Protein AF-A0A0D7AGG8-F1 (afdb_monomer)

Solvent-accessible surface area (backbone atoms only — not comparable to full-atom values): 13113 Å² total; per-residue (Å²): 136,85,90,81,71,81,85,64,63,103,83,58,78,60,66,62,81,80,46,79,86,82,87,77,92,75,82,64,67,80,63,82,71,72,62,87,61,94,75,71,57,69,86,74,58,55,46,57,76,75,68,86,87,59,96,46,58,38,77,62,53,76,65,71,43,74,33,46,56,67,44,34,51,25,19,27,51,21,43,46,46,50,74,74,44,51,76,50,31,82,81,39,63,71,55,45,63,51,35,46,38,23,43,25,82,93,59,54,67,83,66,28,51,51,63,68,55,51,51,51,52,50,50,50,55,60,68,69,48,54,72,66,69,73,68,53,83,74,90,69,84,63,76,94,76,76,78,83,75,73,81,75,66,51,66,63,56,48,49,53,52,48,51,52,48,53,60,67,31,46,59,60,41,47,67,75,30,63,87,56,60,59,78,58,72,78,66,48,81,58,100,72,80,74,88,63,87,84,84,80,86,86,131

InterPro domains:
  IPR011009 Protein kinase-like domain superfamily [SSF56112] (25-128)

Sequence (203 aa):
MNFSGISPSPGTRQIRSLFPVRYAFIDFGCARMFPADEHAPANERLVTDMFIGRPSKAPELELQQPYDPFAADVFQTGTFFVSYFYDISAYIPEFFPLLLSMTAVGGSPKDRITMSEAHRRFCEIRDGLSLPLRYTPLDIHFMGYFKPCSVSDAVGMREDSLKRKIFLAKQPLWIKNKGVASASFWKDKWPLDDDADERTASN

Organism: NCBI:txid1128425

Mean predicted aligned error: 13.35 Å

pLDDT: mean 71.08, std 17.54, range [28.0, 97.75]

Radius of gyration: 21.32 Å; Cα contacts (8 Å, |Δi|>4): 127; chains: 1; bounding box: 56×48×48 Å

Structure (mmCIF, N/CA/C/O backbone):
data_AF-A0A0D7AGG8-F1
#
_entry.id   AF-A0A0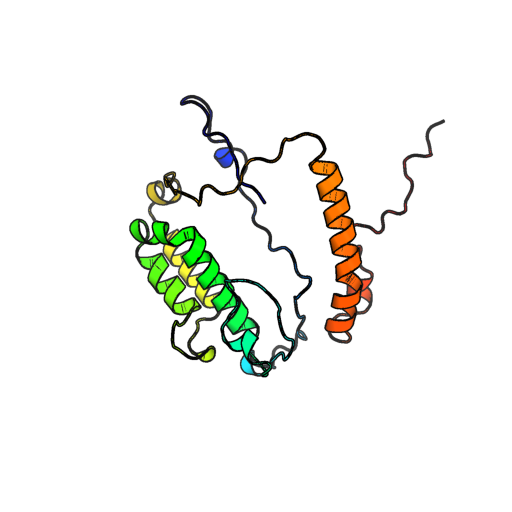D7AGG8-F1
#
loop_
_atom_site.group_PDB
_atom_site.id
_atom_site.type_symbol
_atom_site.label_atom_id
_atom_site.label_alt_id
_atom_site.label_comp_id
_atom_site.label_asym_id
_atom_site.label_entity_id
_atom_site.label_seq_id
_atom_site.pdbx_PDB_ins_code
_atom_site.Cartn_x
_atom_site.Cartn_y
_atom_site.Cartn_z
_atom_site.occupancy
_atom_site.B_iso_or_equiv
_atom_site.auth_seq_id
_atom_site.auth_comp_id
_atom_site.auth_asym_id
_atom_site.auth_atom_id
_atom_site.pdbx_PDB_model_num
ATOM 1 N N . MET A 1 1 ? -15.445 -0.493 -2.727 1.00 28.30 1 MET A N 1
ATOM 2 C CA . MET A 1 1 ? -16.355 -1.082 -1.721 1.00 28.30 1 MET A CA 1
ATOM 3 C C . MET A 1 1 ? -16.949 0.078 -0.944 1.00 28.30 1 MET A C 1
ATOM 5 O O . MET A 1 1 ? -16.174 0.852 -0.404 1.00 28.30 1 MET A O 1
ATOM 9 N N . ASN A 1 2 ? -18.272 0.246 -0.944 1.00 28.00 2 ASN A N 1
ATOM 10 C CA . ASN A 1 2 ? -18.925 1.341 -0.223 1.00 28.00 2 ASN A CA 1
ATOM 11 C C . ASN A 1 2 ? -19.444 0.796 1.107 1.00 28.00 2 ASN A C 1
ATOM 13 O O . ASN A 1 2 ? -20.416 0.045 1.126 1.00 28.00 2 ASN A O 1
ATOM 17 N N . PHE A 1 3 ? -18.792 1.156 2.212 1.00 33.47 3 PHE A N 1
ATOM 18 C CA . PHE A 1 3 ? -19.318 0.917 3.555 1.00 33.47 3 PHE A CA 1
ATOM 19 C C . PHE A 1 3 ? -20.258 2.061 3.942 1.00 33.47 3 PHE A C 1
ATOM 21 O O . PHE A 1 3 ? -19.927 2.890 4.778 1.00 33.47 3 PHE A O 1
ATOM 28 N N . SER A 1 4 ? -21.435 2.116 3.327 1.00 34.56 4 SER A N 1
ATOM 29 C CA . SER A 1 4 ? -22.540 2.945 3.813 1.00 34.56 4 SER A CA 1
ATOM 30 C C . SER A 1 4 ? -23.509 2.047 4.579 1.00 34.56 4 SER A C 1
ATOM 32 O O . SER A 1 4 ? -24.342 1.374 3.974 1.00 34.56 4 SER A O 1
ATOM 34 N N . GLY A 1 5 ? -23.361 1.988 5.903 1.00 37.03 5 GLY A N 1
ATOM 35 C CA . GLY A 1 5 ? -24.350 1.386 6.794 1.00 37.03 5 GLY A CA 1
ATOM 36 C C . GLY A 1 5 ? -25.080 2.498 7.531 1.00 37.03 5 GLY A C 1
ATOM 37 O O . GLY A 1 5 ? -24.434 3.354 8.130 1.00 37.03 5 GLY A O 1
ATOM 38 N N . ILE A 1 6 ? -26.410 2.499 7.470 1.00 40.00 6 ILE A N 1
ATOM 39 C CA . ILE A 1 6 ? -27.246 3.325 8.345 1.00 40.00 6 ILE A CA 1
ATOM 40 C C . ILE A 1 6 ? -26.855 2.971 9.784 1.00 40.00 6 ILE A C 1
ATOM 42 O O . ILE A 1 6 ? -26.867 1.789 10.133 1.00 40.00 6 ILE A O 1
ATOM 46 N N . SER A 1 7 ? -26.467 3.970 10.586 1.00 38.97 7 SER A N 1
ATOM 47 C CA . SER A 1 7 ? -26.246 3.783 12.024 1.00 38.97 7 SER A CA 1
ATOM 48 C C . SER A 1 7 ? -27.554 3.275 12.617 1.00 38.97 7 SER A C 1
ATOM 50 O O . SER A 1 7 ? -28.563 3.986 12.539 1.00 38.97 7 SER A O 1
ATOM 52 N N . PRO A 1 8 ? -27.613 2.026 13.092 1.00 42.41 8 PRO A N 1
ATOM 53 C CA . PRO A 1 8 ? -28.891 1.454 13.415 1.00 42.41 8 PRO A CA 1
ATOM 54 C C . PRO A 1 8 ? -29.228 1.870 14.859 1.00 42.41 8 PRO A C 1
ATOM 56 O O . PRO A 1 8 ? -28.345 2.072 15.693 1.00 42.41 8 PRO A O 1
ATOM 59 N N . SER A 1 9 ? -30.517 2.090 15.116 1.00 47.94 9 SER A N 1
ATOM 60 C CA . SER A 1 9 ? -31.097 2.510 16.402 1.00 47.94 9 SER A CA 1
ATOM 61 C C . SER A 1 9 ? -30.485 1.787 17.623 1.00 47.94 9 SER A C 1
ATOM 63 O O . SER A 1 9 ? -30.025 0.658 17.465 1.00 47.94 9 SER A O 1
ATOM 65 N N . PRO A 1 10 ? -30.547 2.341 18.853 1.00 47.81 10 PRO A N 1
ATOM 66 C CA . PRO A 1 10 ? -29.798 1.846 20.023 1.00 47.81 10 PRO A CA 1
ATOM 67 C C . PRO A 1 10 ? -30.022 0.378 20.473 1.00 47.81 10 PRO A C 1
ATOM 69 O O . PRO A 1 10 ? -29.455 -0.031 21.479 1.00 47.81 10 PRO A O 1
ATOM 72 N N . GLY A 1 11 ? -30.813 -0.435 19.763 1.00 50.94 11 GLY A N 1
ATOM 73 C CA . GLY A 1 11 ? -31.051 -1.860 20.043 1.00 50.94 11 GLY A CA 1
ATOM 74 C C . GLY A 1 11 ? -30.487 -2.861 19.021 1.00 50.94 11 GLY A C 1
ATOM 75 O O . GLY A 1 11 ? -30.572 -4.068 19.233 1.00 50.94 11 GLY A O 1
ATOM 76 N N . THR A 1 12 ? -29.912 -2.418 17.905 1.00 49.50 12 THR A N 1
ATOM 77 C CA . THR A 1 12 ? -29.384 -3.314 16.858 1.00 49.50 12 THR A CA 1
ATOM 78 C C . THR A 1 12 ? -27.910 -3.620 17.088 1.00 49.50 12 THR A C 1
ATOM 80 O O . THR A 1 12 ? -27.072 -2.720 17.023 1.00 49.50 12 THR A O 1
ATOM 83 N N . ARG A 1 13 ? -27.575 -4.901 17.317 1.00 50.00 13 ARG A N 1
ATOM 84 C CA . ARG A 1 13 ? -26.183 -5.389 17.301 1.00 50.00 13 ARG A CA 1
ATOM 85 C C . ARG A 1 13 ? -25.476 -4.829 16.067 1.00 50.00 13 ARG A C 1
ATOM 87 O O . ARG A 1 13 ? -25.988 -4.974 14.957 1.00 50.00 13 ARG A O 1
ATOM 94 N N . GLN A 1 14 ? -24.317 -4.196 16.260 1.00 60.06 14 GLN A N 1
ATOM 95 C CA . GLN A 1 14 ? -23.507 -3.690 15.153 1.00 60.06 14 GLN A CA 1
ATOM 96 C C . GLN A 1 14 ? -23.303 -4.817 14.141 1.00 60.06 14 GLN A C 1
ATOM 98 O O . GLN A 1 14 ? -22.681 -5.819 14.460 1.00 60.06 14 GLN A O 1
ATOM 103 N N . ILE A 1 15 ? -23.799 -4.656 12.913 1.00 57.47 15 ILE A N 1
ATOM 104 C CA . ILE A 1 15 ? -23.679 -5.647 11.826 1.00 57.47 15 ILE A CA 1
ATOM 105 C C . ILE A 1 15 ? -22.228 -6.149 11.681 1.00 57.47 15 ILE A C 1
ATOM 107 O O . ILE A 1 15 ? -21.990 -7.318 11.396 1.00 57.47 15 ILE A O 1
ATOM 111 N N . ARG A 1 16 ? -21.245 -5.287 11.969 1.00 56.28 16 ARG A N 1
ATOM 112 C CA . ARG A 1 16 ? -19.810 -5.607 11.940 1.00 56.28 16 ARG A CA 1
ATOM 113 C C . ARG A 1 16 ? -19.348 -6.617 13.000 1.00 56.28 16 ARG A C 1
ATOM 115 O O . ARG A 1 16 ? -18.307 -7.229 12.800 1.00 56.28 16 ARG A O 1
ATOM 122 N N . SER A 1 17 ? -20.091 -6.817 14.092 1.00 60.09 17 SER A N 1
ATOM 123 C CA . SER A 1 17 ? -19.806 -7.882 15.066 1.00 60.09 17 SER A CA 1
ATOM 124 C C . SER A 1 17 ? -20.294 -9.254 14.597 1.00 60.09 17 SER A C 1
ATOM 126 O O . SER A 1 17 ? -19.781 -10.270 15.053 1.00 60.09 17 SER A O 1
ATOM 128 N N . LEU A 1 18 ? -21.251 -9.291 13.663 1.00 61.00 18 LEU A N 1
ATOM 129 C CA . LEU A 1 18 ? -21.773 -10.520 13.059 1.00 61.00 18 LEU A CA 1
ATOM 130 C C . LEU A 1 18 ? -21.049 -10.879 11.754 1.00 61.00 18 LEU A C 1
ATOM 132 O O . LEU A 1 18 ? -20.951 -12.054 11.409 1.00 61.00 18 LEU A O 1
ATOM 136 N N . PHE A 1 19 ? -20.521 -9.878 11.045 1.00 68.69 19 PHE A N 1
ATOM 137 C CA . PHE A 1 19 ? -19.838 -10.048 9.765 1.00 68.69 19 PHE A CA 1
ATOM 138 C C . PHE A 1 19 ? -18.462 -9.370 9.801 1.00 68.69 19 PHE A C 1
ATOM 140 O O . PHE A 1 19 ? -18.381 -8.152 9.603 1.00 68.69 19 PHE A O 1
ATOM 147 N N . PRO A 1 20 ? -17.371 -10.125 10.046 1.00 67.44 20 PRO A N 1
ATOM 148 C CA . PRO A 1 20 ? -16.031 -9.559 10.035 1.00 67.44 20 PRO A CA 1
ATOM 149 C C . PRO A 1 20 ? -15.720 -8.975 8.656 1.00 67.44 20 PRO A C 1
ATOM 151 O O . PRO A 1 20 ? -15.928 -9.614 7.621 1.00 67.44 20 PRO A O 1
ATOM 154 N N . VAL A 1 21 ? -15.216 -7.742 8.644 1.00 71.31 21 VAL A N 1
ATOM 155 C CA . VAL A 1 21 ? -14.866 -7.044 7.408 1.00 71.31 21 VAL A CA 1
ATOM 156 C C . VAL A 1 21 ? -13.649 -7.710 6.770 1.00 71.31 21 VAL A C 1
ATOM 158 O O . VAL A 1 21 ? -12.615 -7.873 7.413 1.00 71.31 21 VAL A O 1
ATOM 161 N N . ARG A 1 22 ? -13.762 -8.062 5.485 1.00 75.00 22 ARG A N 1
ATOM 162 C CA . ARG A 1 22 ? -12.644 -8.534 4.662 1.00 75.00 22 ARG A CA 1
ATOM 163 C C . ARG A 1 22 ? -12.245 -7.438 3.681 1.00 75.00 22 ARG A C 1
ATOM 165 O O . ARG A 1 22 ? -13.096 -6.922 2.959 1.00 75.00 22 ARG A O 1
ATOM 172 N N . TYR A 1 23 ? -10.959 -7.105 3.653 1.00 80.56 23 TYR A N 1
ATOM 173 C CA . TYR A 1 23 ? -10.382 -6.177 2.685 1.00 80.56 23 TYR A CA 1
ATOM 174 C C . TYR A 1 23 ? -9.670 -6.964 1.588 1.00 80.56 23 TYR A C 1
ATOM 176 O O . TYR A 1 23 ? -9.021 -7.970 1.862 1.00 80.56 23 TYR A O 1
ATOM 184 N N . ALA A 1 24 ? -9.799 -6.501 0.350 1.00 80.19 24 ALA A N 1
ATOM 185 C CA . ALA A 1 24 ? -9.079 -7.040 -0.793 1.00 80.19 24 ALA A CA 1
ATOM 186 C C . ALA A 1 24 ? -8.504 -5.880 -1.605 1.00 80.19 24 ALA A C 1
ATOM 188 O O . ALA A 1 24 ? -9.188 -4.874 -1.822 1.00 80.19 24 ALA A O 1
ATOM 189 N N . PHE A 1 25 ? -7.266 -6.036 -2.069 1.00 80.94 25 PHE A N 1
ATOM 190 C CA . PHE A 1 25 ? -6.719 -5.169 -3.104 1.00 80.94 25 PHE A CA 1
ATOM 191 C C . PHE A 1 25 ? -7.434 -5.454 -4.424 1.00 80.94 25 PHE A C 1
ATOM 193 O O . PHE A 1 25 ? -7.767 -6.597 -4.738 1.00 80.94 25 PHE A O 1
ATOM 200 N N . ILE A 1 26 ? -7.709 -4.397 -5.178 1.00 82.44 26 ILE A N 1
ATOM 201 C CA . ILE A 1 26 ? -8.395 -4.464 -6.467 1.00 8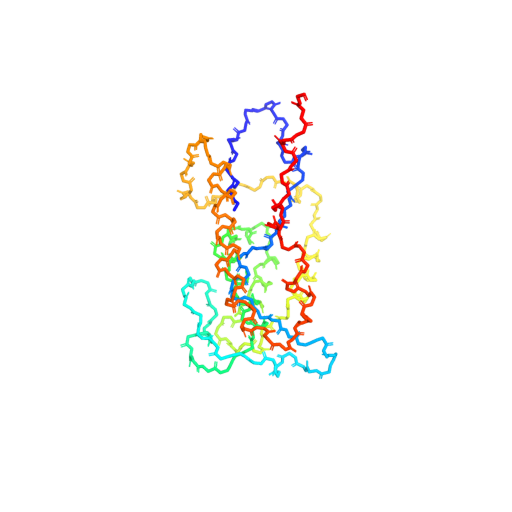2.44 26 ILE A CA 1
ATOM 202 C C . ILE A 1 26 ? -7.656 -3.593 -7.477 1.00 82.44 26 ILE A C 1
ATOM 204 O O . ILE A 1 26 ? -6.776 -2.821 -7.105 1.00 82.44 26 ILE A O 1
ATOM 208 N N . ASP A 1 27 ? -8.092 -3.657 -8.735 1.00 77.44 27 ASP A N 1
ATOM 209 C CA . ASP A 1 27 ? -7.607 -2.781 -9.808 1.00 77.44 27 ASP A CA 1
ATOM 210 C C . ASP A 1 27 ? -6.124 -2.997 -10.154 1.00 77.44 27 ASP A C 1
ATOM 212 O O . ASP A 1 27 ? -5.340 -2.070 -10.338 1.00 77.44 27 ASP A O 1
ATOM 216 N N . PHE A 1 28 ? -5.741 -4.266 -10.302 1.00 81.31 28 PHE A N 1
ATOM 217 C CA . PHE A 1 28 ? -4.392 -4.675 -10.696 1.00 81.31 28 PHE A CA 1
ATOM 218 C C . PHE A 1 28 ? -4.052 -4.381 -12.169 1.00 81.31 28 PHE A C 1
ATOM 220 O O . PHE A 1 28 ? -3.041 -4.869 -12.654 1.00 81.31 28 PHE A O 1
ATOM 227 N N . GLY A 1 29 ? -4.837 -3.580 -12.907 1.00 79.81 29 GLY A N 1
ATOM 228 C CA . GLY A 1 29 ? -4.600 -3.271 -14.332 1.00 79.81 29 GLY A CA 1
ATOM 229 C C . GLY A 1 29 ? -3.274 -2.542 -14.618 1.00 79.81 29 GLY A C 1
ATOM 230 O O . GLY A 1 29 ? -2.781 -2.524 -15.755 1.00 79.81 29 GLY A O 1
ATOM 231 N N . CYS A 1 30 ? -2.670 -1.972 -13.575 1.00 77.94 30 CYS A N 1
ATOM 232 C CA . CYS A 1 30 ? -1.348 -1.349 -13.616 1.00 77.94 30 CYS A CA 1
ATOM 233 C C . CYS A 1 30 ? -0.278 -2.116 -12.828 1.00 77.94 30 CYS A C 1
ATOM 235 O O . CYS A 1 30 ? 0.838 -1.624 -12.714 1.00 77.94 30 CYS A O 1
ATOM 237 N N . ALA A 1 31 ? -0.583 -3.318 -12.335 1.00 83.81 31 ALA A N 1
ATOM 238 C CA . ALA A 1 31 ? 0.382 -4.129 -11.611 1.00 83.81 31 ALA A CA 1
ATOM 239 C C . ALA A 1 31 ? 1.515 -4.635 -12.520 1.00 83.81 31 ALA A C 1
ATOM 241 O O . ALA A 1 31 ? 1.365 -4.802 -13.742 1.00 83.81 31 ALA A O 1
ATOM 242 N N . ARG A 1 32 ? 2.655 -4.894 -11.885 1.00 82.00 32 ARG A N 1
ATOM 243 C CA . ARG A 1 32 ? 3.866 -5.452 -12.483 1.00 82.00 32 ARG A CA 1
ATOM 244 C C . ARG A 1 32 ? 4.235 -6.724 -11.737 1.00 82.00 32 ARG A C 1
ATOM 246 O O . ARG A 1 32 ? 4.173 -6.771 -10.512 1.00 82.00 32 ARG A O 1
ATOM 253 N N . MET A 1 33 ? 4.587 -7.754 -12.488 1.00 83.62 33 MET A N 1
ATOM 254 C CA . MET A 1 33 ? 5.149 -8.988 -11.974 1.00 83.62 33 MET A CA 1
ATOM 255 C C . MET A 1 33 ? 6.657 -8.904 -12.137 1.00 83.62 33 MET A C 1
ATOM 257 O O . MET A 1 33 ? 7.151 -8.554 -13.209 1.00 83.62 33 MET A O 1
ATOM 261 N N . PHE A 1 34 ? 7.372 -9.260 -11.081 1.00 81.31 34 PHE A N 1
ATOM 262 C CA . PHE A 1 34 ? 8.815 -9.430 -11.116 1.00 81.31 34 PHE A CA 1
ATOM 263 C C . PHE A 1 34 ? 9.129 -10.923 -11.040 1.00 81.31 34 PHE A C 1
ATOM 265 O O . PHE A 1 34 ? 8.377 -11.656 -10.387 1.00 81.31 34 PHE A O 1
ATOM 272 N N . PRO A 1 35 ? 10.192 -11.395 -11.714 1.00 76.25 35 PRO A N 1
ATOM 273 C CA . PRO A 1 35 ? 10.651 -12.767 -11.561 1.00 76.25 35 PRO A CA 1
ATOM 274 C C . PRO A 1 35 ? 10.871 -13.094 -10.084 1.00 76.25 35 PRO A C 1
ATOM 276 O O . PRO A 1 35 ? 11.305 -12.243 -9.310 1.00 76.25 35 PRO A O 1
ATOM 279 N N . ALA A 1 36 ? 10.594 -14.337 -9.699 1.00 67.75 36 ALA A N 1
ATOM 280 C CA . ALA A 1 36 ? 10.815 -14.820 -8.338 1.00 67.75 36 ALA A CA 1
ATOM 281 C C . ALA A 1 36 ? 12.307 -15.036 -8.016 1.00 67.75 36 ALA A C 1
ATOM 283 O O . ALA A 1 36 ? 12.621 -15.817 -7.124 1.00 67.75 36 ALA A O 1
ATOM 284 N N . ASP A 1 37 ? 13.231 -14.404 -8.748 1.00 62.91 37 ASP A N 1
ATOM 285 C CA . ASP A 1 37 ? 14.642 -14.537 -8.430 1.00 62.91 37 ASP A CA 1
ATOM 286 C C . ASP A 1 37 ? 14.899 -13.929 -7.044 1.00 62.91 37 ASP A C 1
ATOM 288 O O . ASP A 1 37 ? 14.643 -12.759 -6.768 1.00 62.91 37 ASP A O 1
ATOM 292 N N . GLU A 1 38 ? 15.364 -14.753 -6.111 1.00 53.91 38 GLU A N 1
ATOM 293 C CA . GLU A 1 38 ? 15.628 -14.326 -4.731 1.00 53.91 38 GLU A CA 1
ATOM 294 C C . GLU A 1 38 ? 16.812 -13.342 -4.639 1.00 53.91 38 GLU A C 1
ATOM 296 O O . GLU A 1 38 ? 17.158 -12.882 -3.552 1.00 53.91 38 GLU A O 1
ATOM 301 N N . HIS A 1 39 ? 17.450 -13.021 -5.769 1.00 54.94 39 HIS A N 1
ATOM 302 C CA . HIS A 1 39 ? 18.747 -12.356 -5.825 1.00 54.94 39 HIS A CA 1
ATOM 303 C C . HIS A 1 39 ? 18.739 -10.956 -6.439 1.00 54.94 39 HIS A C 1
ATOM 305 O O . HIS A 1 39 ? 19.714 -10.244 -6.218 1.00 54.94 39 HIS A O 1
ATOM 311 N N . ALA A 1 40 ? 17.689 -10.525 -7.150 1.00 58.69 40 ALA A N 1
ATOM 312 C CA . ALA A 1 40 ? 17.609 -9.138 -7.604 1.00 58.69 40 ALA A CA 1
ATOM 313 C C . ALA A 1 40 ? 17.116 -8.248 -6.447 1.00 58.69 40 ALA A C 1
ATOM 315 O O . ALA A 1 40 ? 15.960 -8.379 -6.019 1.00 58.69 40 ALA A O 1
ATOM 316 N N . PRO A 1 41 ? 17.952 -7.346 -5.907 1.00 62.62 41 PRO A N 1
ATOM 317 C CA . PRO A 1 41 ? 17.522 -6.441 -4.855 1.00 62.62 41 PRO A CA 1
ATOM 318 C C . PRO A 1 41 ? 16.457 -5.467 -5.396 1.00 62.62 41 PRO A C 1
ATOM 320 O O . PRO A 1 41 ? 16.420 -5.132 -6.580 1.00 62.62 41 PRO A O 1
ATOM 323 N N . ALA A 1 42 ? 15.527 -5.034 -4.537 1.00 60.69 42 ALA A N 1
ATOM 324 C CA . ALA A 1 42 ? 14.341 -4.266 -4.950 1.00 60.69 42 ALA A CA 1
ATOM 325 C C . ALA A 1 42 ? 14.676 -2.970 -5.721 1.00 60.69 42 ALA A C 1
ATOM 327 O O . ALA A 1 42 ? 13.934 -2.573 -6.616 1.00 60.69 42 ALA A O 1
ATOM 328 N N . ASN A 1 43 ? 15.836 -2.372 -5.440 1.00 59.84 43 ASN A N 1
ATOM 329 C CA . ASN A 1 43 ? 16.372 -1.192 -6.121 1.00 59.84 43 ASN A CA 1
ATOM 330 C C . ASN A 1 43 ? 16.792 -1.434 -7.585 1.00 59.84 43 ASN A C 1
ATOM 332 O O . ASN A 1 43 ? 17.068 -0.465 -8.289 1.00 59.84 43 ASN A O 1
ATOM 336 N N . GLU A 1 44 ? 16.862 -2.685 -8.042 1.00 66.25 44 GLU A N 1
ATOM 337 C CA . GLU A 1 44 ? 17.166 -3.055 -9.432 1.00 66.25 44 GLU A CA 1
ATOM 338 C C . GLU A 1 44 ? 15.898 -3.360 -10.248 1.00 66.25 44 GLU A C 1
ATOM 340 O O . GLU A 1 44 ? 15.939 -3.438 -11.475 1.00 66.25 44 GLU A O 1
ATOM 345 N N . ARG A 1 45 ? 14.737 -3.458 -9.588 1.00 76.62 45 ARG A N 1
ATOM 346 C CA . ARG A 1 45 ? 13.431 -3.735 -10.206 1.00 76.62 45 ARG A CA 1
ATOM 347 C C . ARG A 1 45 ? 12.734 -2.449 -10.653 1.00 76.62 45 ARG A C 1
ATOM 349 O O . ARG A 1 45 ? 11.581 -2.198 -10.312 1.00 76.62 45 ARG A O 1
ATOM 356 N N . LEU A 1 46 ? 13.460 -1.621 -11.402 1.00 83.94 46 LEU A N 1
ATOM 357 C CA . LEU A 1 46 ? 12.974 -0.318 -11.844 1.00 83.94 46 LEU A CA 1
ATOM 358 C C . LEU A 1 46 ? 11.953 -0.445 -12.977 1.00 83.94 46 LEU A C 1
ATOM 360 O O . LEU A 1 46 ? 12.060 -1.308 -13.848 1.00 83.94 46 LEU A O 1
ATOM 364 N N . VAL A 1 47 ? 10.982 0.462 -12.988 1.00 82.94 47 VAL A N 1
ATOM 365 C CA . VAL A 1 47 ? 9.961 0.565 -14.036 1.00 82.94 47 VAL A CA 1
ATOM 366 C C . VAL A 1 47 ? 9.962 1.968 -14.637 1.00 82.94 47 VAL A C 1
ATOM 368 O O . VAL A 1 47 ? 10.275 2.941 -13.958 1.00 82.94 47 VAL A O 1
ATOM 371 N N . THR A 1 48 ? 9.632 2.081 -15.922 1.00 79.31 48 THR A N 1
ATOM 372 C CA . THR A 1 48 ? 9.664 3.350 -16.680 1.00 79.31 48 THR A CA 1
ATOM 373 C C . THR A 1 48 ? 8.286 3.804 -17.149 1.00 79.31 48 THR A C 1
ATOM 375 O O . THR A 1 48 ? 8.152 4.822 -17.825 1.00 79.31 48 THR A O 1
ATOM 378 N N . ASP A 1 49 ? 7.251 3.022 -16.858 1.00 71.88 49 ASP A N 1
ATOM 379 C CA . ASP A 1 49 ? 5.922 3.248 -17.407 1.00 71.88 49 ASP A CA 1
ATOM 380 C C . ASP A 1 49 ? 5.262 4.440 -16.721 1.00 71.88 49 ASP A C 1
ATOM 382 O O . ASP A 1 49 ? 5.131 4.483 -15.499 1.00 71.88 49 ASP A O 1
ATOM 386 N N . MET A 1 50 ? 4.794 5.398 -17.515 1.00 62.72 50 MET A N 1
ATOM 387 C CA . MET A 1 50 ? 4.068 6.541 -16.981 1.00 62.72 50 MET A CA 1
ATOM 388 C C . MET A 1 50 ? 2.697 6.096 -16.459 1.00 62.72 50 MET A C 1
ATOM 390 O O . MET A 1 50 ? 1.879 5.544 -17.201 1.00 62.72 50 MET A O 1
ATOM 394 N N . PHE A 1 51 ? 2.419 6.388 -15.190 1.00 65.00 51 PHE A N 1
ATOM 395 C CA . PHE A 1 51 ? 1.100 6.190 -14.601 1.00 65.00 51 PHE A CA 1
ATOM 396 C C . PHE A 1 51 ? 0.299 7.496 -14.629 1.00 65.00 51 PHE A C 1
ATOM 398 O O . PHE A 1 51 ? 0.661 8.491 -13.997 1.00 65.00 51 PHE A O 1
ATOM 405 N N . ILE A 1 52 ? -0.829 7.493 -15.342 1.00 61.03 52 ILE A N 1
ATOM 406 C CA . ILE A 1 52 ? -1.747 8.633 -15.389 1.00 61.03 52 ILE A CA 1
ATOM 407 C C . ILE A 1 52 ? -2.762 8.509 -14.243 1.00 61.03 52 ILE A C 1
ATOM 409 O O . ILE A 1 52 ? -3.599 7.612 -14.240 1.00 61.03 52 ILE A O 1
ATOM 413 N N . GLY A 1 53 ? -2.744 9.473 -13.318 1.00 63.31 53 GLY A N 1
ATOM 414 C CA . GLY A 1 53 ? -3.980 9.941 -12.683 1.00 63.31 53 GLY A CA 1
ATOM 415 C C . GLY A 1 53 ? -4.440 9.267 -11.387 1.00 63.31 53 GLY A C 1
ATOM 416 O O . GLY A 1 53 ? -5.552 8.748 -11.327 1.00 63.31 53 GLY A O 1
ATOM 417 N N . ARG A 1 54 ? -3.681 9.415 -10.292 1.00 68.44 54 ARG A N 1
ATOM 418 C CA . ARG A 1 54 ? -4.269 9.432 -8.937 1.00 68.44 54 ARG A CA 1
ATOM 419 C C . ARG A 1 54 ? -3.689 10.586 -8.111 1.00 68.44 54 ARG A C 1
ATOM 421 O O . ARG A 1 54 ? -2.478 10.780 -8.172 1.00 68.44 54 ARG A O 1
ATO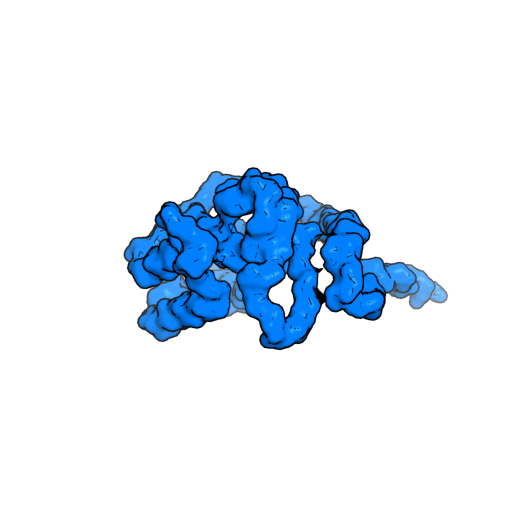M 428 N N . PRO A 1 55 ? -4.500 11.315 -7.319 1.00 70.38 55 PRO A N 1
ATOM 429 C CA . PRO A 1 55 ? -3.999 12.359 -6.416 1.00 70.38 55 PRO A CA 1
ATOM 430 C C . PRO A 1 55 ? -2.954 11.854 -5.413 1.00 70.38 55 PRO A C 1
ATOM 432 O O . PRO A 1 55 ? -2.098 12.611 -4.984 1.00 70.38 55 PRO A O 1
ATOM 435 N N . SER A 1 56 ? -3.003 10.564 -5.069 1.00 77.25 56 SER A N 1
ATOM 436 C CA . SER A 1 56 ? -2.074 9.922 -4.140 1.00 77.25 56 SER A CA 1
ATOM 437 C C . SER A 1 56 ? -0.808 9.365 -4.799 1.00 77.25 56 SER A C 1
ATOM 439 O O . SER A 1 56 ? -0.098 8.608 -4.146 1.00 77.25 56 SER A O 1
ATOM 441 N N . LYS A 1 57 ? -0.548 9.638 -6.088 1.00 82.50 57 LYS A N 1
ATOM 442 C CA . LYS A 1 57 ? 0.616 9.079 -6.798 1.00 82.50 57 LYS A CA 1
ATOM 443 C C . LYS A 1 57 ? 1.932 9.549 -6.168 1.00 82.50 57 LYS A C 1
ATOM 445 O O . LYS A 1 57 ? 2.015 10.679 -5.693 1.00 82.50 57 LYS A O 1
ATOM 450 N N . ALA A 1 58 ? 2.955 8.695 -6.196 1.00 86.62 58 ALA A N 1
ATOM 451 C CA . ALA A 1 58 ? 4.271 9.084 -5.711 1.00 86.62 58 ALA A CA 1
ATOM 452 C C . ALA A 1 58 ? 4.942 10.087 -6.674 1.00 86.62 58 ALA A C 1
ATOM 454 O O . ALA A 1 58 ? 4.705 9.994 -7.883 1.00 86.62 58 ALA A O 1
ATOM 455 N N . PRO A 1 59 ? 5.746 11.045 -6.175 1.00 85.69 59 PRO A N 1
ATOM 456 C CA . PRO A 1 59 ? 6.320 12.116 -6.997 1.00 85.69 59 PRO A CA 1
ATOM 457 C C . PRO A 1 59 ? 7.157 11.608 -8.176 1.00 85.69 59 PRO A C 1
ATOM 459 O O . PRO A 1 59 ? 7.111 12.162 -9.270 1.00 85.69 59 PRO A O 1
ATOM 462 N N . GLU A 1 60 ? 7.888 10.513 -7.984 1.00 85.31 60 GLU A N 1
ATOM 463 C CA . GLU A 1 60 ? 8.757 9.931 -9.004 1.00 85.31 60 GLU A CA 1
ATOM 464 C C . GLU A 1 60 ? 8.000 9.372 -10.224 1.00 85.31 60 GLU A C 1
ATOM 466 O O . GLU A 1 60 ? 8.576 9.294 -11.308 1.00 85.31 60 GLU A O 1
ATOM 471 N N . LEU A 1 61 ? 6.697 9.080 -10.102 1.00 82.12 61 LEU A N 1
ATOM 472 C CA . LEU A 1 61 ? 5.861 8.634 -11.229 1.00 82.12 61 LEU A CA 1
ATOM 473 C C . LEU A 1 61 ? 5.613 9.750 -12.255 1.00 82.12 61 LEU A C 1
ATOM 475 O O . LEU A 1 61 ? 5.173 9.466 -13.370 1.00 82.12 61 LEU A O 1
ATOM 479 N N . GLU A 1 62 ? 5.852 11.016 -11.900 1.00 74.69 62 GLU A N 1
ATOM 480 C CA . GLU A 1 62 ? 5.698 12.145 -12.824 1.00 74.69 62 GLU A CA 1
ATOM 481 C C . GLU A 1 62 ? 6.887 12.305 -13.776 1.00 74.69 62 GLU A C 1
ATOM 483 O O . GLU A 1 62 ? 6.755 12.952 -14.813 1.00 74.69 62 GLU A O 1
ATOM 488 N N . LEU A 1 63 ? 8.042 11.715 -13.455 1.00 67.62 63 LEU A N 1
ATOM 489 C CA . LEU A 1 63 ? 9.313 12.125 -14.052 1.00 67.62 63 LEU A CA 1
ATOM 490 C C . LEU A 1 63 ? 9.688 11.409 -15.360 1.00 67.62 63 LEU A C 1
ATOM 492 O O . LEU A 1 63 ? 10.735 11.716 -15.919 1.00 67.62 63 LEU A O 1
ATOM 496 N N . GLN A 1 64 ? 8.876 10.479 -15.880 1.00 71.56 64 GLN A N 1
ATOM 497 C CA . GLN A 1 64 ? 9.250 9.609 -17.020 1.00 71.56 64 GLN A CA 1
ATOM 498 C C . GLN A 1 64 ? 10.659 8.980 -16.877 1.00 71.56 64 GLN A C 1
ATOM 500 O O . GLN A 1 64 ? 11.315 8.656 -17.865 1.00 71.56 64 GLN A O 1
ATOM 505 N N . GLN A 1 65 ? 11.134 8.818 -15.640 1.00 81.75 65 GLN A N 1
ATOM 506 C CA . GLN A 1 65 ? 12.414 8.202 -15.306 1.00 81.75 65 GLN A CA 1
ATOM 507 C C . GLN A 1 65 ? 12.175 6.811 -14.709 1.00 81.75 65 GLN A C 1
ATOM 509 O O . GLN A 1 65 ? 11.106 6.573 -14.140 1.00 81.75 65 GLN A O 1
ATOM 514 N N . PRO A 1 66 ? 13.162 5.899 -14.791 1.00 86.81 66 PRO A N 1
ATOM 515 C CA . PRO A 1 66 ? 13.127 4.652 -14.041 1.00 86.81 66 PRO A CA 1
ATOM 516 C C . PRO A 1 66 ? 12.918 4.918 -12.544 1.00 86.81 66 PRO A C 1
ATOM 518 O O . PRO A 1 66 ? 13.653 5.707 -11.947 1.00 86.81 66 PRO A O 1
ATOM 521 N N . TYR A 1 67 ? 11.940 4.252 -11.936 1.00 86.31 67 TYR A N 1
ATOM 522 C CA . TYR A 1 67 ? 11.631 4.393 -10.513 1.00 86.31 67 TYR A CA 1
ATOM 523 C C . TYR A 1 67 ? 11.452 3.040 -9.823 1.00 86.31 67 TYR A C 1
ATOM 525 O O . TYR A 1 67 ? 11.150 2.041 -10.474 1.00 86.31 67 TYR A O 1
ATOM 533 N N . ASP A 1 68 ? 11.639 3.023 -8.500 1.00 88.56 68 ASP A N 1
ATOM 534 C CA . ASP A 1 68 ? 11.374 1.857 -7.654 1.00 88.56 68 ASP A CA 1
ATOM 535 C C . ASP A 1 68 ? 9.856 1.739 -7.397 1.00 88.56 68 ASP A C 1
ATOM 537 O O . ASP A 1 68 ? 9.280 2.582 -6.697 1.00 88.56 68 ASP A O 1
ATOM 541 N N . PRO A 1 69 ? 9.183 0.714 -7.950 1.00 88.25 69 PRO A N 1
ATOM 542 C CA . PRO A 1 69 ? 7.743 0.549 -7.809 1.00 88.25 69 PRO A CA 1
ATOM 543 C C . PRO A 1 69 ? 7.328 0.181 -6.383 1.00 88.25 69 PRO A C 1
ATOM 545 O O . PRO A 1 69 ? 6.239 0.557 -5.958 1.00 88.25 69 PRO A O 1
ATOM 548 N N . PHE A 1 70 ? 8.187 -0.497 -5.618 1.00 90.06 70 PHE A N 1
ATOM 549 C CA . PHE A 1 70 ? 7.883 -0.869 -4.238 1.00 90.06 70 PHE A CA 1
ATOM 550 C C . PHE A 1 70 ? 7.903 0.362 -3.334 1.00 90.06 70 PHE A C 1
ATOM 552 O O . PHE A 1 70 ? 7.002 0.545 -2.514 1.00 90.06 70 PHE A O 1
ATOM 559 N N . ALA A 1 71 ? 8.889 1.244 -3.515 1.00 91.31 71 ALA A N 1
ATOM 560 C CA . ALA A 1 71 ? 8.928 2.522 -2.810 1.00 91.31 71 ALA A CA 1
ATOM 561 C C . ALA A 1 71 ? 7.728 3.411 -3.179 1.00 91.31 71 ALA A C 1
ATOM 563 O O . ALA A 1 71 ? 7.181 4.105 -2.312 1.00 91.31 71 ALA A O 1
ATOM 564 N N . ALA A 1 72 ? 7.300 3.388 -4.444 1.00 90.25 72 ALA A N 1
ATOM 565 C CA . ALA A 1 72 ? 6.113 4.106 -4.895 1.00 90.25 72 ALA A CA 1
ATOM 566 C C . ALA A 1 72 ? 4.828 3.577 -4.236 1.00 90.25 72 ALA A C 1
ATOM 568 O O . ALA A 1 72 ? 4.039 4.375 -3.730 1.00 90.25 72 ALA A O 1
ATOM 569 N N . ASP A 1 73 ? 4.635 2.256 -4.169 1.00 91.19 73 ASP A N 1
ATOM 570 C CA . ASP A 1 73 ? 3.472 1.634 -3.517 1.00 91.19 73 ASP A CA 1
ATOM 571 C C . ASP A 1 73 ? 3.393 1.983 -2.021 1.00 91.19 73 ASP A C 1
ATOM 573 O O . ASP A 1 73 ? 2.308 2.256 -1.492 1.00 91.19 73 ASP A O 1
ATOM 577 N N . VAL A 1 74 ? 4.540 2.029 -1.329 1.00 94.31 74 VAL A N 1
ATOM 578 C CA . VAL A 1 74 ? 4.613 2.471 0.073 1.00 94.31 74 VAL A CA 1
ATOM 579 C C . VAL A 1 74 ? 4.147 3.920 0.205 1.00 94.31 74 VAL A C 1
ATOM 581 O O . VAL A 1 74 ? 3.294 4.205 1.051 1.00 94.31 74 VAL A O 1
ATOM 584 N N . PHE A 1 75 ? 4.645 4.822 -0.645 1.00 92.75 75 PHE A N 1
ATOM 585 C CA . PHE A 1 75 ? 4.226 6.223 -0.632 1.00 92.75 75 PHE A CA 1
ATOM 586 C C . PHE A 1 75 ? 2.725 6.353 -0.873 1.00 92.75 75 PHE A C 1
ATOM 588 O O . PHE A 1 75 ? 2.025 6.966 -0.072 1.00 92.75 75 PHE A O 1
ATOM 595 N N . GLN A 1 76 ? 2.214 5.730 -1.938 1.00 90.88 76 GLN A N 1
ATOM 596 C CA . GLN A 1 76 ? 0.801 5.802 -2.306 1.00 90.88 76 GLN A CA 1
ATOM 597 C C . GLN A 1 76 ? -0.105 5.289 -1.182 1.00 90.88 76 GLN A C 1
ATOM 599 O O . GLN A 1 76 ? -1.140 5.896 -0.893 1.00 90.88 76 GLN A O 1
ATOM 604 N N . THR A 1 77 ? 0.298 4.200 -0.523 1.00 91.94 77 THR A N 1
ATOM 605 C CA . THR A 1 77 ? -0.414 3.634 0.627 1.00 91.94 77 THR A CA 1
ATOM 606 C C . THR A 1 77 ? -0.380 4.588 1.821 1.00 91.94 77 THR A C 1
ATOM 608 O O . THR A 1 77 ? -1.422 4.860 2.414 1.00 91.94 77 THR A O 1
ATOM 611 N N . GLY A 1 78 ? 0.785 5.153 2.148 1.00 91.19 78 GLY A N 1
ATOM 612 C CA . GLY A 1 78 ? 0.927 6.138 3.221 1.00 91.19 78 GLY A CA 1
ATOM 613 C C . GLY A 1 78 ? 0.085 7.394 2.974 1.00 91.19 78 GLY A C 1
ATOM 614 O O . GLY A 1 78 ? -0.686 7.798 3.840 1.00 91.19 78 GLY A O 1
ATOM 615 N N . THR A 1 79 ? 0.146 7.966 1.770 1.00 88.31 79 THR A N 1
ATOM 616 C CA . THR A 1 79 ? -0.652 9.134 1.366 1.00 88.31 79 THR A CA 1
ATOM 617 C C . THR A 1 79 ? -2.148 8.843 1.395 1.00 88.31 79 THR A C 1
ATOM 619 O O . THR A 1 79 ? -2.925 9.701 1.818 1.00 88.31 79 THR A O 1
ATOM 622 N N . PHE A 1 80 ? -2.567 7.642 0.983 1.00 86.88 80 PHE A N 1
ATOM 623 C CA . PHE A 1 80 ? -3.947 7.190 1.146 1.00 86.88 80 PHE A CA 1
ATOM 624 C C . PHE A 1 80 ? -4.341 7.199 2.626 1.00 86.88 80 PHE A C 1
ATOM 626 O O . PHE A 1 80 ? -5.335 7.825 2.987 1.00 86.88 80 PHE A O 1
ATOM 633 N N . PHE A 1 81 ? -3.546 6.590 3.507 1.00 86.44 81 PHE A N 1
ATOM 634 C CA . PHE A 1 81 ? -3.880 6.576 4.927 1.00 86.44 81 PHE A CA 1
ATOM 635 C C . PHE A 1 81 ? -3.921 7.974 5.548 1.00 86.44 81 PHE A C 1
ATOM 637 O O . PHE A 1 81 ? -4.855 8.270 6.284 1.00 86.44 81 PHE A O 1
ATOM 644 N N . VAL A 1 82 ? -2.989 8.863 5.198 1.00 83.62 82 VAL A N 1
ATOM 645 C CA . VAL A 1 82 ? -3.032 10.262 5.651 1.00 83.62 82 VAL A CA 1
ATOM 646 C C . VAL A 1 82 ? -4.311 10.939 5.162 1.00 83.62 82 VAL A C 1
ATOM 648 O O . VAL A 1 82 ? -5.017 11.554 5.946 1.00 83.62 82 VAL A O 1
ATOM 651 N N . SER A 1 83 ? -4.668 10.780 3.890 1.00 79.94 83 SER A N 1
ATOM 652 C CA . SER A 1 83 ? -5.806 11.494 3.300 1.00 79.94 83 SER A CA 1
ATOM 653 C C . SER A 1 83 ? -7.161 11.060 3.868 1.00 79.94 83 SER A C 1
ATOM 655 O O . SER A 1 83 ? -8.077 11.871 3.944 1.00 79.94 83 SER A O 1
ATOM 657 N N . TYR A 1 84 ? -7.303 9.787 4.249 1.00 76.50 84 TYR A N 1
ATOM 658 C CA . TYR A 1 84 ? -8.583 9.221 4.696 1.00 76.50 84 TYR A CA 1
ATOM 659 C C . TYR A 1 84 ? -8.667 8.970 6.204 1.00 76.50 84 TYR A C 1
ATOM 661 O O . TYR A 1 84 ? -9.764 8.780 6.725 1.00 76.50 84 TYR A O 1
ATOM 669 N N . PHE A 1 85 ? -7.531 8.934 6.901 1.00 75.94 85 PHE A N 1
ATOM 670 C CA . PHE A 1 85 ? -7.453 8.524 8.302 1.00 75.94 85 PHE A CA 1
ATOM 671 C C . PHE A 1 85 ? -6.555 9.436 9.146 1.00 75.94 85 PHE A C 1
ATOM 673 O O . PHE A 1 85 ? -6.130 9.029 10.226 1.00 75.94 85 PHE A O 1
ATOM 680 N N . TYR A 1 86 ? -6.281 10.668 8.698 1.00 72.44 86 TYR A N 1
ATOM 681 C CA . TYR A 1 86 ? -5.531 11.647 9.492 1.00 72.44 86 TYR A CA 1
ATOM 682 C C . TYR A 1 86 ? -6.120 11.832 10.897 1.00 72.44 86 TYR A C 1
ATOM 684 O O . TYR A 1 86 ? -5.372 11.818 11.871 1.00 72.44 86 TYR A O 1
ATOM 692 N N . ASP A 1 87 ? -7.448 11.892 11.022 1.00 70.81 87 ASP A N 1
ATOM 693 C CA . ASP A 1 87 ? -8.137 12.082 12.307 1.00 70.81 87 ASP A CA 1
ATOM 694 C C . ASP A 1 87 ? -7.855 10.954 13.313 1.00 70.81 87 ASP A C 1
ATOM 696 O O . ASP A 1 87 ? -7.887 11.171 14.523 1.00 70.81 87 ASP A O 1
ATOM 700 N N . ILE A 1 88 ? -7.505 9.750 12.837 1.00 74.31 88 ILE A N 1
ATOM 701 C CA . ILE A 1 88 ? -7.141 8.624 13.710 1.00 74.31 88 ILE A CA 1
ATOM 702 C C . ILE A 1 88 ? -5.863 8.929 14.496 1.00 74.31 88 ILE A C 1
ATOM 704 O O . ILE A 1 88 ? -5.713 8.441 15.615 1.00 74.31 88 ILE A O 1
ATOM 708 N N . SER A 1 89 ? -4.972 9.773 13.971 1.00 71.94 89 SER A N 1
ATOM 709 C CA . SER A 1 89 ? -3.743 10.154 14.674 1.00 71.94 89 SER A CA 1
ATOM 710 C C . SER A 1 89 ? -3.992 10.861 16.010 1.00 71.94 89 SER A C 1
ATOM 712 O O . SER A 1 89 ? -3.151 10.774 16.900 1.00 71.94 89 SER A O 1
ATOM 714 N N . ALA A 1 90 ? -5.161 11.485 16.199 1.00 74.81 90 ALA A N 1
ATOM 715 C CA . ALA A 1 90 ? -5.550 12.067 17.483 1.00 74.81 90 ALA A CA 1
ATOM 716 C C . ALA A 1 90 ? -5.837 11.000 18.557 1.00 74.81 90 ALA A C 1
ATOM 718 O O . ALA A 1 90 ? -5.672 11.259 19.747 1.00 74.81 90 ALA A O 1
ATOM 719 N N . TYR A 1 91 ? -6.254 9.801 18.141 1.00 79.25 91 TYR A N 1
ATOM 720 C CA . TYR A 1 91 ? -6.576 8.677 19.026 1.00 79.25 91 TYR A CA 1
ATOM 721 C C . TYR A 1 91 ? -5.425 7.678 19.152 1.00 79.25 91 TYR A C 1
ATOM 723 O O . TYR A 1 91 ? -5.309 6.998 20.170 1.00 79.25 91 TYR A O 1
ATOM 731 N N . ILE A 1 92 ? -4.597 7.572 18.111 1.00 86.81 92 ILE A N 1
ATOM 732 C CA . ILE A 1 92 ? -3.449 6.668 18.023 1.00 86.81 92 ILE A CA 1
ATOM 733 C C . ILE A 1 92 ? -2.241 7.493 17.547 1.00 86.81 92 ILE A C 1
ATOM 735 O O . ILE A 1 92 ? -1.941 7.509 16.347 1.00 86.81 92 ILE A O 1
ATOM 739 N N . PRO A 1 93 ? -1.559 8.212 18.458 1.00 85.69 93 PRO A N 1
ATOM 740 C CA . PRO A 1 93 ? -0.464 9.118 18.107 1.00 85.69 93 PRO A CA 1
ATOM 741 C C . PRO A 1 93 ? 0.672 8.440 17.335 1.00 85.69 93 PRO A C 1
ATOM 743 O O . PRO A 1 93 ? 1.272 9.052 16.456 1.00 85.69 93 PRO A O 1
ATOM 746 N N . GLU A 1 94 ? 0.938 7.162 17.607 1.00 90.62 94 GLU A N 1
ATOM 747 C CA . GLU A 1 94 ? 1.983 6.356 16.970 1.00 90.62 94 GLU A CA 1
ATOM 748 C C . GLU A 1 94 ? 1.690 6.057 15.494 1.00 90.62 94 GLU A C 1
ATOM 750 O O . GLU A 1 94 ? 2.605 5.751 14.723 1.00 90.62 94 GLU A O 1
ATOM 755 N N . PHE A 1 95 ? 0.428 6.172 15.069 1.00 89.94 95 PHE A N 1
ATOM 756 C CA . PHE A 1 95 ? 0.037 5.907 13.690 1.00 89.94 95 PHE A CA 1
ATOM 757 C C . PHE A 1 95 ? 0.588 6.966 12.730 1.00 89.94 95 PHE A C 1
ATOM 759 O O . PHE A 1 95 ? 1.039 6.631 11.638 1.00 89.94 95 PHE A O 1
ATOM 766 N N . PHE A 1 96 ? 0.637 8.238 13.131 1.00 89.06 96 PHE A N 1
ATOM 767 C CA . PHE A 1 96 ? 1.112 9.306 12.247 1.00 89.06 96 PHE A CA 1
ATOM 768 C C . PHE A 1 96 ? 2.618 9.224 11.921 1.00 89.06 96 PHE A C 1
ATOM 770 O O . PHE A 1 96 ? 2.957 9.270 10.736 1.00 89.06 96 PHE A O 1
ATOM 777 N N . PRO A 1 97 ? 3.534 9.006 12.888 1.00 91.69 97 PRO A N 1
ATOM 778 C CA . PRO A 1 97 ? 4.948 8.751 12.604 1.00 91.69 97 PRO A CA 1
ATOM 779 C C . PRO A 1 97 ? 5.192 7.569 11.657 1.00 91.69 97 PRO A C 1
ATOM 781 O O . PRO A 1 97 ? 6.113 7.611 10.834 1.00 91.69 97 PRO A O 1
ATOM 784 N N . LEU A 1 98 ? 4.358 6.525 11.728 1.00 93.81 98 LEU A N 1
ATOM 785 C CA . LEU A 1 98 ? 4.397 5.423 10.768 1.00 93.81 98 LEU A CA 1
ATOM 786 C C . LEU A 1 98 ? 4.088 5.920 9.346 1.00 93.81 98 LEU A C 1
ATOM 788 O O . LEU A 1 98 ? 4.866 5.658 8.429 1.00 93.81 98 LEU A O 1
ATOM 792 N N . LEU A 1 99 ? 3.011 6.687 9.159 1.00 90.88 99 LEU A N 1
ATOM 793 C CA . LEU A 1 99 ? 2.639 7.228 7.845 1.00 90.88 99 LEU A CA 1
ATOM 794 C C . LEU A 1 99 ? 3.686 8.204 7.282 1.00 90.88 99 LEU A C 1
ATOM 796 O O . LEU A 1 99 ? 3.949 8.205 6.076 1.00 90.88 99 LEU A O 1
ATOM 800 N N . LEU A 1 100 ? 4.333 8.992 8.144 1.00 90.50 100 LEU A N 1
ATOM 801 C CA . LEU A 1 100 ? 5.461 9.841 7.752 1.00 90.50 100 LEU A CA 1
ATOM 802 C C . LEU A 1 100 ? 6.654 9.011 7.265 1.00 90.50 100 LEU A C 1
ATOM 804 O O . LEU A 1 100 ? 7.259 9.348 6.252 1.00 90.50 100 LEU A O 1
ATOM 808 N N . SER A 1 101 ? 6.950 7.890 7.929 1.00 93.88 101 SER A N 1
ATOM 809 C CA . SER A 1 101 ? 8.028 6.976 7.521 1.00 93.88 101 SER A CA 1
ATOM 810 C C . SER A 1 101 ? 7.745 6.295 6.173 1.00 93.88 101 SER A C 1
ATOM 812 O O . SER A 1 101 ? 8.672 5.962 5.439 1.00 93.88 101 SER A O 1
ATOM 814 N N . MET A 1 102 ? 6.468 6.083 5.833 1.00 94.56 102 MET A N 1
ATOM 815 C CA . MET A 1 102 ? 6.052 5.538 4.532 1.00 94.56 102 MET A CA 1
ATOM 816 C C . MET A 1 102 ? 6.143 6.578 3.409 1.00 94.56 102 MET A C 1
ATOM 818 O O . MET A 1 102 ? 6.535 6.265 2.289 1.00 94.56 102 MET A O 1
ATOM 822 N N . THR A 1 103 ? 5.761 7.822 3.692 1.00 90.31 103 THR A N 1
ATOM 823 C CA . THR A 1 103 ? 5.717 8.885 2.678 1.00 90.31 103 THR A CA 1
ATOM 824 C C . THR A 1 103 ? 7.065 9.577 2.487 1.00 90.31 103 THR A C 1
ATOM 826 O O . THR A 1 103 ? 7.324 10.072 1.393 1.00 90.31 103 THR A O 1
ATOM 829 N N . ALA A 1 104 ? 7.926 9.595 3.513 1.00 83.38 104 ALA A N 1
ATOM 830 C CA . ALA A 1 104 ? 9.203 10.315 3.530 1.00 83.38 104 ALA A CA 1
ATOM 831 C C . ALA A 1 104 ? 9.069 11.709 2.888 1.00 83.38 104 ALA A C 1
ATOM 833 O O . ALA A 1 104 ? 9.789 12.045 1.950 1.00 83.38 104 ALA A O 1
ATOM 834 N N . VAL A 1 105 ? 8.067 12.486 3.322 1.00 67.12 105 VAL A N 1
ATOM 835 C CA . VAL A 1 105 ? 7.709 13.768 2.692 1.00 67.12 105 VAL A CA 1
ATOM 836 C C . VAL A 1 105 ? 8.937 14.682 2.622 1.00 67.12 105 VAL A C 1
ATOM 838 O O . VAL A 1 105 ? 9.502 15.044 3.650 1.00 67.12 105 VAL A O 1
ATOM 841 N N . GLY A 1 106 ? 9.340 15.054 1.403 1.00 65.12 106 GLY A N 1
ATOM 842 C CA . GLY A 1 106 ? 10.522 15.887 1.143 1.00 65.12 106 GLY A CA 1
ATOM 843 C C . GLY A 1 106 ? 11.856 15.129 1.035 1.00 65.12 106 GLY A C 1
ATOM 844 O O . GLY A 1 106 ? 12.877 15.767 0.793 1.00 65.12 106 GLY A O 1
ATOM 845 N N . GLY A 1 107 ? 11.855 13.802 1.193 1.00 76.38 107 GLY A N 1
ATOM 846 C CA . GLY A 1 107 ? 13.021 12.921 1.074 1.00 76.38 107 GLY A CA 1
ATOM 847 C C . GLY A 1 107 ? 13.064 12.101 -0.222 1.00 76.38 107 GLY A C 1
ATOM 848 O O . GLY A 1 107 ? 12.205 12.215 -1.100 1.00 76.38 107 GLY A O 1
ATOM 849 N N . SER A 1 108 ? 14.088 11.255 -0.340 1.00 84.88 108 SER A N 1
ATOM 850 C CA . SER A 1 108 ? 14.271 10.324 -1.458 1.00 84.88 108 SER A CA 1
ATOM 851 C C . SER A 1 108 ? 13.333 9.116 -1.323 1.00 84.88 108 SER A C 1
ATOM 853 O O . SER A 1 108 ? 13.064 8.682 -0.202 1.00 84.88 108 SER A O 1
ATOM 855 N N . PRO A 1 109 ? 12.889 8.473 -2.425 1.00 88.38 109 PRO A N 1
ATOM 856 C CA . PRO A 1 109 ? 12.177 7.193 -2.351 1.00 88.38 109 PRO A CA 1
ATOM 857 C C . PRO A 1 109 ? 12.911 6.122 -1.530 1.00 88.38 109 PRO A C 1
ATOM 859 O O . PRO A 1 109 ? 12.269 5.275 -0.920 1.00 88.38 109 PRO A O 1
ATOM 862 N N . LYS A 1 110 ? 14.248 6.197 -1.469 1.00 88.31 110 LYS A N 1
ATOM 863 C CA . LYS A 1 110 ? 15.102 5.282 -0.695 1.00 88.31 110 LYS A CA 1
ATOM 864 C C . LYS A 1 110 ? 15.000 5.460 0.822 1.00 88.31 110 LYS A C 1
ATOM 866 O O . LYS A 1 110 ? 15.369 4.548 1.550 1.00 88.31 110 LYS A O 1
ATOM 871 N N . ASP A 1 111 ? 14.516 6.610 1.284 1.00 90.56 111 ASP A N 1
ATOM 872 C CA . ASP A 1 111 ? 14.373 6.910 2.713 1.00 90.56 111 ASP A CA 1
ATOM 873 C C . ASP A 1 111 ? 13.060 6.350 3.285 1.00 90.56 111 ASP A C 1
ATOM 875 O O . ASP A 1 111 ? 12.838 6.364 4.497 1.00 90.56 111 ASP A O 1
ATOM 879 N N . ARG A 1 112 ? 12.170 5.854 2.415 1.00 93.62 112 ARG A N 1
ATO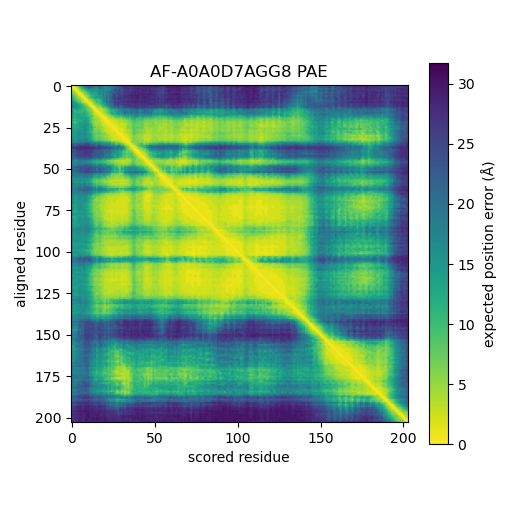M 880 C CA . ARG A 1 112 ? 10.900 5.241 2.807 1.00 93.62 112 ARG A CA 1
ATOM 881 C C . ARG A 1 112 ? 11.152 3.864 3.412 1.00 93.62 112 ARG A C 1
ATOM 883 O O . ARG A 1 112 ? 11.980 3.091 2.932 1.00 93.62 112 ARG A O 1
ATOM 890 N N . ILE A 1 113 ? 10.386 3.522 4.443 1.00 94.88 113 ILE A N 1
ATOM 891 C CA . ILE A 1 113 ? 10.374 2.150 4.969 1.00 94.88 113 ILE A CA 1
ATOM 892 C C . ILE A 1 113 ? 9.800 1.171 3.936 1.00 94.88 113 ILE A C 1
ATOM 894 O O . ILE A 1 113 ? 9.049 1.553 3.044 1.00 94.88 113 ILE A O 1
ATOM 898 N N . THR A 1 114 ? 10.101 -0.118 4.071 1.00 94.25 114 THR A N 1
ATOM 899 C CA . THR A 1 114 ? 9.488 -1.144 3.215 1.00 94.25 114 THR A CA 1
ATOM 900 C C . THR A 1 114 ? 8.038 -1.410 3.622 1.00 94.25 114 THR A C 1
ATOM 902 O O . THR A 1 114 ? 7.644 -1.161 4.763 1.00 94.25 114 THR A O 1
ATOM 905 N N . MET A 1 115 ? 7.233 -1.986 2.722 1.00 94.12 115 MET A N 1
ATOM 906 C CA . MET A 1 115 ? 5.859 -2.382 3.059 1.00 94.12 115 MET A CA 1
ATOM 907 C C . MET A 1 115 ? 5.816 -3.434 4.180 1.00 94.12 115 MET A C 1
ATOM 909 O O . MET A 1 115 ? 4.943 -3.382 5.045 1.00 94.12 115 MET A O 1
ATOM 913 N N . SER A 1 116 ? 6.782 -4.358 4.213 1.00 94.88 116 SER A N 1
ATOM 914 C CA . SER A 1 116 ? 6.907 -5.346 5.291 1.00 94.88 116 SER A CA 1
ATOM 915 C C . SER A 1 116 ? 7.173 -4.681 6.641 1.00 94.88 116 SER A C 1
ATOM 917 O O . SER A 1 116 ? 6.550 -5.039 7.639 1.00 94.88 116 SER A O 1
ATOM 919 N N . GLU A 1 117 ? 8.053 -3.678 6.668 1.00 96.19 117 GLU A N 1
ATOM 920 C CA . GLU A 1 117 ? 8.336 -2.896 7.872 1.00 96.19 117 GLU A CA 1
ATOM 921 C C . GLU A 1 117 ? 7.124 -2.054 8.295 1.00 96.19 117 GLU A C 1
ATOM 923 O O . GLU A 1 117 ? 6.788 -2.002 9.479 1.00 96.19 117 GLU A O 1
ATOM 928 N N . ALA A 1 118 ? 6.416 -1.451 7.336 1.00 96.75 118 ALA A N 1
ATOM 929 C CA . ALA A 1 118 ? 5.185 -0.716 7.603 1.00 96.75 118 ALA A CA 1
ATOM 930 C C . ALA A 1 118 ? 4.108 -1.618 8.225 1.00 96.75 118 ALA A C 1
ATOM 932 O O . ALA A 1 118 ? 3.500 -1.256 9.233 1.00 96.75 118 ALA A O 1
ATOM 933 N N . HIS A 1 119 ? 3.914 -2.819 7.671 1.00 95.69 119 HIS A N 1
ATOM 934 C CA . HIS A 1 119 ? 2.977 -3.810 8.196 1.00 95.69 119 HIS A CA 1
ATOM 935 C C . HIS A 1 119 ? 3.372 -4.284 9.601 1.00 95.69 119 HIS A C 1
ATOM 937 O O . HIS A 1 119 ? 2.515 -4.347 10.482 1.00 95.69 119 HIS A O 1
ATOM 943 N N . ARG A 1 120 ? 4.664 -4.552 9.842 1.00 97.75 120 ARG A N 1
ATOM 944 C CA . ARG A 1 120 ? 5.177 -4.927 11.168 1.00 97.75 120 ARG A CA 1
ATOM 945 C C . ARG A 1 120 ? 4.858 -3.854 12.210 1.00 97.75 120 ARG A C 1
ATOM 947 O O . ARG A 1 120 ? 4.221 -4.160 13.215 1.00 97.75 120 ARG A O 1
ATOM 954 N N . ARG A 1 121 ? 5.224 -2.595 11.943 1.00 96.88 121 ARG A N 1
ATOM 955 C CA . ARG A 1 121 ? 4.948 -1.464 12.847 1.00 96.88 121 ARG A CA 1
ATOM 956 C C . ARG A 1 121 ? 3.454 -1.247 13.062 1.00 96.88 121 ARG A C 1
ATOM 958 O O . ARG A 1 121 ? 3.030 -0.969 14.177 1.00 96.88 121 ARG A O 1
ATOM 965 N N . PHE A 1 122 ? 2.642 -1.403 12.017 1.00 94.38 122 PHE A N 1
ATOM 966 C CA . PHE A 1 122 ? 1.189 -1.330 12.144 1.00 94.38 122 PHE A CA 1
ATOM 967 C C . PHE A 1 122 ? 0.644 -2.405 13.095 1.00 94.38 122 PHE A C 1
ATOM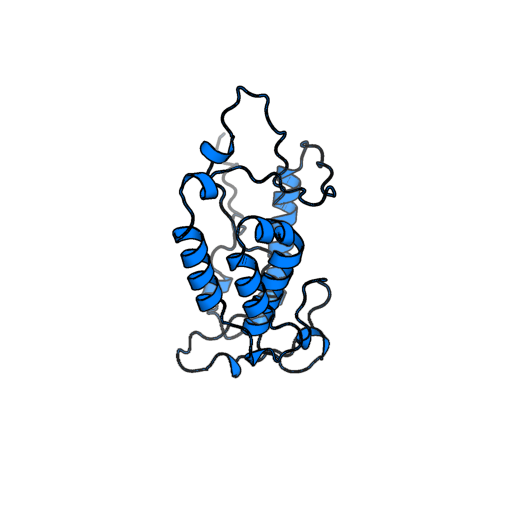 969 O O . PHE A 1 122 ? -0.180 -2.101 13.958 1.00 94.38 122 PHE A O 1
ATOM 976 N N . CYS A 1 123 ? 1.106 -3.654 12.965 1.00 94.81 123 CYS A N 1
ATOM 977 C CA . CYS A 1 123 ? 0.733 -4.727 13.884 1.00 94.81 123 CYS A CA 1
ATOM 978 C C . CYS A 1 123 ? 1.173 -4.428 15.319 1.00 94.81 123 CYS A C 1
ATOM 98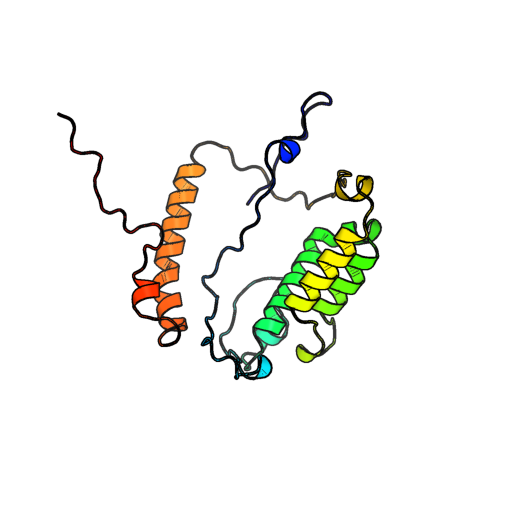0 O O . CYS A 1 123 ? 0.377 -4.629 16.226 1.00 94.81 123 CYS A O 1
ATOM 982 N N . GLU A 1 124 ? 2.376 -3.893 15.525 1.00 96.06 124 GLU A N 1
ATOM 983 C CA . GLU A 1 124 ? 2.868 -3.508 16.855 1.00 96.06 124 GLU A CA 1
ATOM 984 C C . GLU A 1 124 ? 2.009 -2.421 17.499 1.00 96.06 124 GLU A C 1
ATOM 986 O O . GLU A 1 124 ? 1.608 -2.568 18.652 1.00 96.06 124 GLU A O 1
ATOM 991 N N . ILE A 1 125 ? 1.648 -1.380 16.741 1.00 93.19 125 ILE A N 1
ATOM 992 C CA . ILE A 1 125 ? 0.722 -0.341 17.205 1.00 93.19 125 ILE A CA 1
ATOM 993 C C . ILE A 1 125 ? -0.607 -0.984 17.595 1.00 93.19 125 ILE A C 1
ATOM 995 O O . ILE A 1 125 ? -1.045 -0.832 18.732 1.00 93.19 125 ILE A O 1
ATOM 999 N N . ARG A 1 126 ? -1.222 -1.758 16.687 1.00 90.50 126 ARG A N 1
ATOM 1000 C CA . ARG A 1 126 ? -2.490 -2.462 16.935 1.00 90.50 126 ARG A CA 1
ATOM 1001 C C . ARG A 1 126 ? -2.413 -3.324 18.193 1.00 90.50 126 ARG A C 1
ATOM 1003 O O . ARG A 1 126 ? -3.355 -3.324 18.982 1.00 90.50 126 ARG A O 1
ATOM 1010 N N . ASP A 1 127 ? -1.327 -4.068 18.360 1.00 90.88 127 ASP A N 1
ATOM 1011 C CA . ASP A 1 127 ? -1.157 -5.034 19.438 1.00 90.88 127 ASP A CA 1
ATOM 1012 C C . ASP A 1 127 ? -0.810 -4.376 20.781 1.00 90.88 127 ASP A C 1
ATOM 1014 O O . ASP A 1 127 ? -1.127 -4.948 21.825 1.00 90.88 127 ASP A O 1
ATOM 1018 N N . GLY A 1 128 ? -0.288 -3.148 20.763 1.00 90.62 128 GLY A N 1
ATOM 1019 C CA . GLY A 1 128 ? -0.126 -2.292 21.939 1.00 90.62 128 GLY A CA 1
ATOM 1020 C C . GLY A 1 128 ? -1.421 -1.628 22.424 1.00 90.62 128 GLY A C 1
ATOM 1021 O O . GLY A 1 128 ? -1.505 -1.235 23.587 1.00 90.62 128 GLY A O 1
ATOM 1022 N N . LEU A 1 129 ? -2.462 -1.528 21.585 1.00 87.56 129 LEU A N 1
ATOM 1023 C CA . LEU A 1 129 ? -3.739 -0.930 21.995 1.00 87.56 129 LEU A CA 1
ATOM 1024 C C . LEU A 1 129 ? -4.490 -1.832 22.980 1.00 87.56 129 LEU A C 1
ATOM 1026 O O . LEU A 1 129 ? -4.594 -3.050 22.784 1.00 87.56 129 LEU A O 1
ATOM 1030 N N . SER A 1 130 ? -5.116 -1.219 23.985 1.00 83.88 130 SER A N 1
ATOM 1031 C CA . SER A 1 130 ? -6.048 -1.910 24.878 1.00 83.88 130 SER A CA 1
ATOM 1032 C C . SER A 1 130 ? -7.266 -2.431 24.101 1.00 83.88 130 SER A C 1
ATOM 1034 O O . SER A 1 130 ? -7.697 -1.825 23.118 1.00 83.88 130 SER A O 1
ATOM 1036 N N . LEU A 1 131 ? -7.847 -3.558 24.535 1.00 77.44 131 LEU A N 1
ATOM 1037 C CA . LEU A 1 131 ? -9.031 -4.130 23.875 1.00 77.44 131 LEU A CA 1
ATOM 1038 C C . LEU A 1 131 ? -10.183 -3.121 23.735 1.00 77.44 131 LEU A C 1
ATOM 1040 O O . LEU A 1 131 ? -10.735 -3.056 22.640 1.00 77.44 131 LEU A O 1
ATOM 1044 N N . PRO A 1 132 ? -10.525 -2.297 24.752 1.00 75.94 132 PRO A N 1
ATOM 1045 C CA . PRO A 1 132 ? -11.542 -1.266 24.581 1.00 75.94 132 PRO A CA 1
ATOM 1046 C C . PRO A 1 132 ? -11.221 -0.342 23.407 1.00 75.94 132 PRO A C 1
ATOM 1048 O O . PRO A 1 132 ? -12.051 -0.188 22.522 1.00 75.94 132 PRO A O 1
ATOM 1051 N N . LEU A 1 133 ? -9.992 0.173 23.326 1.00 72.81 133 LEU A N 1
ATOM 1052 C CA . LEU A 1 133 ? -9.595 1.120 22.285 1.00 72.81 133 LEU A CA 1
ATOM 1053 C C . LEU A 1 133 ? -9.614 0.509 20.870 1.00 72.81 133 LEU A C 1
ATOM 1055 O O . LEU A 1 133 ? -9.919 1.215 19.916 1.00 72.81 133 LEU A O 1
ATOM 1059 N N . ARG A 1 134 ? -9.364 -0.802 20.723 1.00 72.12 134 ARG A N 1
ATOM 1060 C CA . ARG A 1 134 ? -9.455 -1.505 19.424 1.00 72.12 134 ARG A CA 1
ATOM 1061 C C . ARG A 1 134 ? -10.878 -1.614 18.882 1.00 72.12 134 ARG A C 1
ATOM 1063 O O . ARG A 1 134 ? -11.056 -1.721 17.671 1.00 72.12 134 ARG A O 1
ATOM 1070 N N . TYR A 1 135 ? -11.869 -1.658 19.769 1.00 70.81 135 TYR A N 1
ATOM 1071 C CA . TYR A 1 135 ? -13.271 -1.875 19.405 1.00 70.81 135 TYR A CA 1
ATOM 1072 C C . TYR A 1 135 ? -14.147 -0.643 19.626 1.00 70.81 135 TYR A C 1
ATOM 1074 O O . TYR A 1 135 ? -15.310 -0.664 19.220 1.00 70.81 135 TYR A O 1
ATOM 1082 N N . THR A 1 136 ? -13.613 0.422 20.233 1.00 70.44 136 THR A N 1
ATOM 1083 C CA . THR A 1 136 ? -14.304 1.703 20.357 1.00 70.44 136 THR A CA 1
ATOM 1084 C C . THR A 1 136 ? -14.651 2.209 18.960 1.00 70.44 136 THR A C 1
ATOM 1086 O O . THR A 1 136 ? -13.752 2.427 18.144 1.00 70.44 136 THR A O 1
ATOM 1089 N N . PRO A 1 137 ? -15.943 2.412 18.658 1.00 68.56 137 PRO A N 1
ATOM 1090 C CA . PRO A 1 137 ? -16.338 3.083 17.436 1.00 68.56 137 PRO A CA 1
ATOM 1091 C C . PRO A 1 137 ? -15.740 4.488 17.448 1.00 68.56 137 PRO A C 1
ATOM 1093 O O . PRO A 1 137 ? -16.056 5.291 18.323 1.00 68.56 137 PRO A O 1
ATOM 1096 N N . LEU A 1 138 ? -14.857 4.769 16.496 1.00 65.62 138 LEU A N 1
ATOM 1097 C CA . LEU A 1 138 ? -14.396 6.127 16.269 1.00 65.62 138 LEU A CA 1
ATOM 1098 C C . LEU A 1 138 ? -15.479 6.857 15.479 1.00 65.62 138 LEU A C 1
ATOM 1100 O O . LEU A 1 138 ? -15.923 6.361 14.437 1.00 65.62 138 LEU A O 1
ATOM 1104 N N . ASP A 1 139 ? -15.892 8.023 15.972 1.00 60.00 139 ASP A N 1
ATOM 1105 C CA . ASP A 1 139 ? -16.715 8.962 15.210 1.00 60.00 139 ASP A CA 1
ATOM 1106 C C . ASP A 1 139 ? -15.824 9.651 14.174 1.00 60.00 139 ASP A C 1
ATOM 1108 O O . ASP A 1 139 ? -15.403 10.797 14.307 1.00 60.00 139 ASP A O 1
ATOM 1112 N N . ILE A 1 140 ? -15.420 8.868 13.176 1.00 55.69 140 ILE A N 1
ATOM 1113 C CA . ILE A 1 140 ? -14.699 9.384 12.027 1.00 55.69 140 ILE A CA 1
ATOM 1114 C C . ILE A 1 140 ? -15.713 10.116 11.156 1.00 55.69 140 ILE A C 1
ATOM 1116 O O . ILE A 1 140 ? -16.622 9.504 10.587 1.00 55.69 140 ILE A O 1
ATOM 1120 N N . HIS A 1 141 ? -15.526 11.423 10.985 1.00 50.97 141 HIS A N 1
ATOM 1121 C CA . HIS A 1 141 ? -16.152 12.157 9.893 1.00 50.97 141 HIS A CA 1
ATOM 1122 C C . HIS A 1 141 ? -15.486 11.742 8.574 1.00 50.97 141 HIS A C 1
ATOM 1124 O O . HIS A 1 141 ? -14.760 12.495 7.933 1.00 50.97 141 HIS A O 1
ATOM 1130 N N . PHE A 1 142 ? -15.729 10.496 8.160 1.00 47.44 142 PHE A N 1
ATOM 1131 C CA . PHE A 1 142 ? -15.329 9.994 6.856 1.00 47.44 142 PHE A CA 1
ATOM 1132 C C . PHE A 1 142 ? -16.015 10.878 5.812 1.00 47.44 142 PHE A C 1
ATOM 1134 O O . PHE A 1 142 ? -17.245 10.944 5.803 1.00 47.44 142 PHE A O 1
ATOM 1141 N N . MET A 1 143 ? -15.234 11.593 4.992 1.00 43.53 143 MET A N 1
ATOM 1142 C CA . MET A 1 143 ? -15.710 12.555 3.987 1.00 43.53 143 MET A CA 1
ATOM 1143 C C . MET A 1 143 ? -17.110 12.219 3.444 1.00 43.53 143 MET A C 1
ATOM 1145 O O . MET A 1 143 ? -17.317 11.185 2.803 1.00 43.53 143 MET A O 1
ATOM 1149 N N . GLY A 1 144 ? -18.061 13.128 3.674 1.00 41.50 144 GLY A N 1
ATOM 1150 C CA . GLY A 1 144 ? -19.460 13.041 3.252 1.00 41.50 144 GLY A CA 1
ATOM 1151 C C . GLY A 1 144 ? -19.689 13.167 1.741 1.00 41.50 144 GLY A C 1
ATOM 1152 O O . GLY A 1 144 ? -20.465 14.014 1.315 1.00 41.50 144 GLY A O 1
ATOM 1153 N N . TYR A 1 145 ? -19.050 12.326 0.921 1.00 41.59 145 TYR A N 1
ATOM 1154 C CA . TYR A 1 145 ? -19.159 12.381 -0.546 1.00 41.59 145 TYR A CA 1
ATOM 1155 C C . TYR A 1 145 ? -19.473 11.052 -1.246 1.00 41.59 145 TYR A C 1
ATOM 1157 O O . TYR A 1 145 ? -19.364 10.961 -2.466 1.00 41.59 145 TYR A O 1
ATOM 1165 N N . PHE A 1 146 ? -19.970 10.039 -0.535 1.00 35.62 146 PHE A N 1
ATOM 1166 C CA . PHE A 1 146 ? -20.609 8.896 -1.194 1.00 35.62 146 PHE A CA 1
ATOM 1167 C C . PHE A 1 146 ? -22.114 8.921 -0.949 1.00 35.62 146 PHE A C 1
ATOM 1169 O O . PHE A 1 146 ? -22.628 8.314 -0.012 1.00 35.62 146 PHE A O 1
ATOM 1176 N N . LYS A 1 147 ? -22.832 9.640 -1.820 1.00 34.44 147 LYS A N 1
ATOM 1177 C CA . LYS A 1 147 ? -24.293 9.549 -1.910 1.00 34.44 147 LYS A CA 1
ATOM 1178 C C . LYS A 1 147 ? -24.649 8.085 -2.233 1.00 34.44 147 LYS A C 1
ATOM 1180 O O . LYS A 1 147 ? -24.069 7.531 -3.172 1.00 34.44 147 LYS A O 1
ATOM 1185 N N . PRO A 1 148 ? -25.543 7.428 -1.474 1.00 36.28 148 PRO A N 1
ATOM 1186 C CA . PRO A 1 148 ? -25.907 6.044 -1.745 1.00 36.28 148 PRO A CA 1
ATOM 1187 C C . PRO A 1 148 ? -26.501 5.934 -3.153 1.00 36.28 148 PRO A C 1
ATOM 1189 O O . PRO A 1 148 ? -27.434 6.657 -3.501 1.00 36.28 148 PRO A O 1
ATOM 1192 N N . CYS A 1 149 ? -25.949 5.038 -3.973 1.00 41.53 149 CYS A N 1
ATOM 1193 C CA . CYS A 1 149 ? -26.612 4.619 -5.204 1.00 41.53 149 CYS A CA 1
ATOM 1194 C C . CYS A 1 149 ? -27.770 3.695 -4.815 1.00 41.53 149 CYS A C 1
ATOM 1196 O O . CYS A 1 149 ? -27.579 2.772 -4.019 1.00 41.53 149 CYS A O 1
ATOM 1198 N N . SER A 1 150 ? -28.963 3.971 -5.345 1.00 45.56 150 SER A N 1
ATOM 1199 C CA . SER A 1 150 ? -30.169 3.169 -5.135 1.00 45.56 150 SER A CA 1
ATOM 1200 C C . SER A 1 150 ? -29.908 1.687 -5.424 1.00 45.56 150 SER A C 1
ATOM 1202 O O . SER A 1 150 ? -29.206 1.339 -6.370 1.00 45.56 150 SER A O 1
ATOM 1204 N N . VAL A 1 151 ? -30.462 0.815 -4.582 1.00 46.56 151 VAL A N 1
ATOM 1205 C CA . VAL A 1 151 ? -30.102 -0.613 -4.491 1.00 46.56 151 VAL A CA 1
ATOM 1206 C C . VAL A 1 151 ? -30.749 -1.491 -5.582 1.00 46.56 151 VAL A C 1
ATOM 1208 O O . VAL A 1 151 ? -30.497 -2.690 -5.617 1.00 46.56 151 VAL A O 1
ATOM 1211 N N . SER A 1 152 ? -31.507 -0.948 -6.535 1.00 48.50 152 SER A N 1
ATOM 1212 C CA . SER A 1 152 ? -32.032 -1.753 -7.649 1.00 48.50 152 SER A CA 1
ATOM 1213 C C . SER A 1 152 ? -30.974 -1.945 -8.749 1.00 48.50 152 SER A C 1
ATOM 1215 O O . SER A 1 152 ? -30.346 -0.986 -9.185 1.00 48.50 152 SER A O 1
ATOM 1217 N N . ASP A 1 153 ? -30.755 -3.198 -9.158 1.00 51.75 153 ASP A N 1
ATOM 1218 C CA . ASP A 1 153 ? -29.884 -3.681 -10.255 1.00 51.75 153 ASP A CA 1
ATOM 1219 C C . ASP A 1 153 ? -28.361 -3.548 -10.099 1.00 51.75 153 ASP A C 1
ATOM 1221 O O . ASP A 1 153 ? -27.583 -4.000 -10.944 1.00 51.75 153 ASP A O 1
ATOM 1225 N N . ALA A 1 154 ? -27.892 -3.032 -8.966 1.00 53.19 154 ALA A N 1
ATOM 1226 C CA . ALA A 1 154 ? -26.472 -2.767 -8.780 1.00 53.19 154 ALA A CA 1
ATOM 1227 C C . ALA A 1 154 ? -25.594 -4.038 -8.722 1.00 53.19 154 ALA A C 1
ATOM 1229 O O . ALA A 1 154 ? -24.404 -3.947 -8.998 1.00 53.19 154 ALA A O 1
ATOM 1230 N N . VAL A 1 155 ? -26.115 -5.220 -8.355 1.00 53.69 155 VAL A N 1
ATOM 1231 C CA . VAL A 1 155 ? -25.309 -6.465 -8.299 1.00 53.69 155 VAL A CA 1
ATOM 1232 C C . VAL A 1 155 ? -24.954 -6.959 -9.702 1.00 53.69 155 VAL A C 1
ATOM 1234 O O . VAL A 1 155 ? -23.767 -7.122 -9.971 1.00 53.69 155 VAL A O 1
ATOM 1237 N N . GLY A 1 156 ? -25.938 -7.104 -10.596 1.00 59.22 156 GLY A N 1
ATOM 1238 C CA . GLY A 1 156 ? -25.708 -7.552 -11.975 1.00 59.22 156 GLY A CA 1
ATOM 1239 C C . GLY A 1 156 ? -24.843 -6.568 -12.763 1.00 59.22 156 GLY A C 1
ATOM 1240 O O . GLY A 1 156 ? -23.819 -6.950 -13.316 1.00 59.22 156 GLY A O 1
ATOM 1241 N N . MET A 1 157 ? -25.143 -5.265 -12.676 1.00 57.41 157 MET A N 1
ATOM 1242 C CA . MET A 1 157 ? -24.310 -4.231 -13.305 1.00 57.41 157 MET A CA 1
ATOM 1243 C C . MET A 1 157 ? -22.868 -4.217 -12.778 1.00 57.41 157 MET A C 1
ATOM 1245 O O . MET A 1 157 ? -21.935 -3.943 -13.537 1.00 57.41 157 MET A O 1
ATOM 1249 N N . ARG A 1 158 ? -22.657 -4.494 -11.481 1.00 59.66 158 ARG A N 1
ATOM 1250 C CA . ARG A 1 158 ? -21.312 -4.610 -10.892 1.00 59.66 158 ARG A CA 1
ATOM 1251 C C . ARG A 1 158 ? -20.586 -5.843 -11.396 1.00 59.66 158 ARG A C 1
ATOM 1253 O O . ARG A 1 158 ? -19.398 -5.733 -11.687 1.00 59.66 158 ARG A O 1
ATOM 1260 N N . GLU A 1 159 ? -21.274 -6.974 -11.470 1.00 62.16 159 GLU A N 1
ATOM 1261 C CA . GLU A 1 159 ? -20.711 -8.215 -11.982 1.00 62.16 159 GLU A CA 1
ATOM 1262 C C . GLU A 1 159 ? -20.288 -8.031 -13.440 1.00 62.16 159 GLU A C 1
ATOM 1264 O O . GLU A 1 159 ? -19.111 -8.182 -13.743 1.00 62.16 159 GLU A O 1
ATOM 1269 N N . ASP A 1 160 ? -21.171 -7.542 -14.308 1.00 64.94 160 ASP A N 1
ATOM 1270 C CA . ASP A 1 160 ? -20.864 -7.289 -15.721 1.00 64.94 160 ASP A CA 1
ATOM 1271 C C . ASP A 1 160 ? -19.757 -6.245 -15.909 1.00 64.94 160 ASP A C 1
ATOM 1273 O O . ASP A 1 160 ? -18.856 -6.403 -16.738 1.00 64.94 160 ASP A O 1
ATOM 1277 N N . SER A 1 161 ? -19.759 -5.187 -15.093 1.00 62.53 161 SER A N 1
ATOM 1278 C CA . SER A 1 161 ? -18.680 -4.194 -15.093 1.00 62.53 161 SER A CA 1
ATOM 1279 C C . SER A 1 161 ? -17.346 -4.798 -14.662 1.00 62.53 161 SER A C 1
ATOM 1281 O O . SER A 1 161 ? -16.306 -4.454 -15.224 1.00 62.53 161 SER A O 1
ATOM 1283 N N . LEU A 1 162 ? -17.349 -5.685 -13.664 1.00 62.75 162 LEU A N 1
ATOM 1284 C CA . LEU A 1 162 ? -16.157 -6.395 -13.215 1.00 62.75 162 LEU A CA 1
ATOM 1285 C C . LEU A 1 162 ? -15.668 -7.354 -14.303 1.00 62.75 162 LEU A C 1
ATOM 1287 O O . LEU A 1 162 ? -14.477 -7.344 -14.608 1.00 62.75 162 LEU A O 1
ATOM 1291 N N . LYS A 1 163 ? -16.578 -8.088 -14.954 1.00 68.06 163 LYS A N 1
ATOM 1292 C CA . LYS A 1 163 ? -16.278 -8.977 -16.081 1.00 68.06 163 LYS A CA 1
ATOM 1293 C C . LYS A 1 163 ? -15.602 -8.232 -17.219 1.00 68.06 163 LYS A C 1
ATOM 1295 O O . LYS A 1 163 ? -14.512 -8.598 -17.656 1.00 68.06 163 LYS A O 1
ATOM 1300 N N . ARG A 1 164 ? -16.198 -7.113 -17.630 1.00 67.75 164 ARG A N 1
ATOM 1301 C CA . ARG A 1 164 ? -15.659 -6.254 -18.684 1.00 67.75 164 ARG A CA 1
ATOM 1302 C C . ARG A 1 164 ? -14.304 -5.661 -18.304 1.00 67.75 164 ARG A C 1
ATOM 1304 O O . ARG A 1 164 ? -13.411 -5.618 -19.143 1.00 67.75 164 ARG A O 1
ATOM 1311 N N . LYS A 1 165 ? -14.116 -5.241 -17.049 1.00 68.06 165 LYS A N 1
ATOM 1312 C CA . LYS A 1 165 ? -12.821 -4.745 -16.555 1.00 68.06 165 LYS A CA 1
ATOM 1313 C C . LYS A 1 165 ? -11.748 -5.829 -16.561 1.00 68.06 165 LYS A C 1
ATOM 1315 O O . LYS A 1 165 ? -10.646 -5.558 -17.022 1.00 68.06 165 LYS A O 1
ATOM 1320 N N . ILE A 1 166 ? -12.066 -7.038 -16.094 1.00 68.88 166 ILE A N 1
ATOM 1321 C CA . ILE A 1 166 ? -11.145 -8.182 -16.113 1.00 68.88 166 ILE A CA 1
ATOM 1322 C C . ILE A 1 166 ? -10.740 -8.505 -17.556 1.00 68.88 166 ILE A C 1
ATOM 1324 O O . ILE A 1 166 ? -9.549 -8.588 -17.849 1.00 68.88 166 ILE A O 1
ATOM 1328 N N . PHE A 1 167 ? -11.711 -8.599 -18.469 1.00 70.69 167 PHE A N 1
ATOM 1329 C CA . PHE A 1 167 ? -11.464 -8.850 -19.889 1.00 70.69 167 PHE A CA 1
ATOM 1330 C C . PHE A 1 167 ? -10.557 -7.780 -20.519 1.00 70.69 167 PHE A C 1
ATOM 1332 O O . PHE A 1 167 ? -9.541 -8.108 -21.133 1.00 70.69 167 PHE A O 1
ATOM 1339 N N . LEU A 1 168 ? -10.875 -6.497 -20.310 1.00 70.88 168 LEU A N 1
ATOM 1340 C CA . LEU A 1 168 ? -10.096 -5.378 -20.850 1.00 70.88 168 LEU A CA 1
ATOM 1341 C C . LEU A 1 168 ? -8.700 -5.260 -20.221 1.00 70.88 168 LEU A C 1
ATOM 1343 O O . LEU A 1 168 ? -7.776 -4.797 -20.884 1.00 70.88 168 LEU A O 1
ATOM 1347 N N . ALA A 1 169 ? -8.524 -5.678 -18.966 1.00 72.06 169 ALA A N 1
ATOM 1348 C CA . ALA A 1 169 ? -7.231 -5.646 -18.289 1.00 72.06 169 ALA A CA 1
ATOM 1349 C C . ALA A 1 169 ? -6.320 -6.821 -18.681 1.00 72.06 169 ALA A C 1
ATOM 1351 O O . ALA A 1 169 ? -5.099 -6.668 -18.637 1.00 72.06 169 ALA A O 1
ATOM 1352 N N . LYS A 1 170 ? -6.881 -7.971 -19.093 1.00 75.38 170 LYS A N 1
ATOM 1353 C CA . LYS A 1 170 ? -6.126 -9.214 -19.338 1.00 75.38 170 LYS A CA 1
ATOM 1354 C C . LYS A 1 170 ? -5.040 -9.048 -20.402 1.00 75.38 170 LYS A C 1
ATOM 1356 O O . LYS A 1 170 ? -3.887 -9.382 -20.147 1.00 75.38 170 LYS A O 1
ATOM 1361 N N . GLN A 1 171 ? -5.387 -8.510 -21.572 1.00 76.69 171 GLN A N 1
ATOM 1362 C CA . GLN A 1 171 ? -4.441 -8.344 -22.685 1.00 76.69 171 GLN A CA 1
ATOM 1363 C C . GLN A 1 171 ? -3.299 -7.364 -22.355 1.00 76.69 171 GLN A C 1
ATOM 1365 O O . GLN A 1 171 ? -2.136 -7.755 -22.472 1.00 76.69 171 GLN A O 1
ATOM 1370 N N . PRO A 1 172 ? -3.570 -6.136 -21.864 1.00 78.62 172 PRO A N 1
ATOM 1371 C CA . PRO A 1 172 ? -2.513 -5.243 -21.404 1.00 78.62 172 PRO A CA 1
ATOM 1372 C C . PRO A 1 172 ? -1.639 -5.872 -20.321 1.00 78.62 172 PRO A C 1
ATOM 1374 O O . PRO A 1 172 ? -0.421 -5.748 -20.397 1.00 78.62 172 PRO A O 1
ATOM 1377 N N . LEU A 1 173 ? -2.225 -6.557 -19.330 1.00 79.56 173 LEU A N 1
ATOM 1378 C CA . LEU A 1 173 ? -1.460 -7.203 -18.261 1.00 79.56 173 LEU A CA 1
ATOM 1379 C C . LEU A 1 173 ? -0.568 -8.326 -18.773 1.00 79.56 173 LEU A C 1
ATOM 1381 O O . LEU A 1 173 ? 0.575 -8.424 -18.332 1.00 79.56 173 LEU A O 1
ATOM 1385 N N . TRP A 1 174 ? -1.052 -9.130 -19.715 1.00 79.75 174 TRP A N 1
ATOM 1386 C CA . TRP A 1 174 ? -0.248 -10.164 -20.350 1.00 79.75 174 TRP A CA 1
ATOM 1387 C C . TRP A 1 174 ? 0.941 -9.566 -21.106 1.00 79.75 174 TRP A C 1
ATOM 1389 O O . TRP A 1 174 ? 2.072 -9.989 -20.882 1.00 79.75 174 TRP A O 1
ATOM 1399 N N . ILE A 1 175 ? 0.713 -8.543 -21.942 1.00 81.19 175 ILE A N 1
ATOM 1400 C CA . ILE A 1 175 ? 1.786 -7.859 -22.688 1.00 81.19 175 ILE A CA 1
ATOM 1401 C C . ILE A 1 175 ? 2.824 -7.289 -21.718 1.00 81.19 175 ILE A C 1
ATOM 1403 O O . ILE A 1 175 ? 4.022 -7.498 -21.890 1.00 81.19 175 ILE A O 1
ATOM 1407 N N . LYS A 1 176 ? 2.347 -6.609 -20.672 1.00 80.19 176 LYS A N 1
ATOM 1408 C CA . LYS A 1 176 ? 3.162 -5.976 -19.631 1.00 80.19 176 LYS A CA 1
ATOM 1409 C C . LYS A 1 176 ? 4.045 -6.959 -18.854 1.00 80.19 176 LYS A C 1
ATOM 1411 O O . LYS A 1 176 ? 5.102 -6.561 -18.388 1.00 80.19 176 LYS A O 1
ATOM 1416 N N . ASN A 1 177 ? 3.603 -8.203 -18.687 1.00 80.62 177 ASN A N 1
ATOM 1417 C CA . ASN A 1 177 ? 4.255 -9.212 -17.845 1.00 80.62 177 ASN A CA 1
ATOM 1418 C C . ASN A 1 177 ? 4.728 -10.432 -18.658 1.00 80.62 177 ASN A C 1
ATOM 1420 O O . ASN A 1 177 ? 4.909 -11.533 -18.122 1.00 80.62 177 ASN A O 1
ATOM 1424 N N . LYS A 1 178 ? 4.898 -10.260 -19.974 1.00 81.81 178 LYS A N 1
ATOM 1425 C CA . LYS A 1 178 ? 5.295 -11.330 -20.887 1.00 81.81 178 LYS A CA 1
ATOM 1426 C C . LYS A 1 178 ? 6.687 -11.843 -20.515 1.00 81.81 178 LYS A C 1
ATOM 1428 O O . LYS A 1 178 ? 7.629 -11.070 -20.409 1.00 81.81 178 LYS A O 1
ATOM 1433 N N . GLY A 1 179 ? 6.810 -13.159 -20.350 1.00 80.00 179 GLY A N 1
ATOM 1434 C CA . GLY A 1 179 ? 8.074 -13.812 -19.993 1.00 80.00 179 GLY A CA 1
ATOM 1435 C C . GLY A 1 179 ? 8.370 -13.872 -18.491 1.00 80.00 179 GLY A C 1
ATOM 1436 O O . GLY A 1 179 ? 9.310 -14.560 -18.115 1.00 80.00 179 GLY A O 1
ATOM 1437 N N . VAL A 1 180 ? 7.562 -13.224 -17.640 1.00 78.69 180 VAL A N 1
ATOM 1438 C CA . VAL A 1 180 ? 7.706 -13.301 -16.174 1.00 78.69 180 VAL A CA 1
ATOM 1439 C C . VAL A 1 180 ? 6.825 -14.400 -15.577 1.00 78.69 180 VAL A C 1
ATOM 1441 O O . VAL A 1 180 ? 7.283 -15.186 -14.756 1.00 78.69 180 VAL A O 1
ATOM 1444 N N . ALA A 1 181 ? 5.563 -14.483 -16.004 1.00 75.50 181 ALA A N 1
ATOM 1445 C CA . ALA A 1 181 ? 4.647 -15.543 -15.584 1.00 75.50 181 ALA A CA 1
ATOM 1446 C C . ALA A 1 181 ? 4.557 -16.649 -16.644 1.00 75.50 181 ALA A C 1
ATOM 1448 O O . ALA A 1 181 ? 4.601 -16.371 -17.848 1.00 75.50 181 ALA A O 1
ATOM 1449 N N . SER A 1 182 ? 4.386 -17.900 -16.206 1.00 78.12 182 SER A N 1
ATOM 1450 C CA . SER A 1 182 ? 4.195 -19.037 -17.109 1.00 78.12 182 SER A CA 1
ATOM 1451 C C . SER A 1 182 ? 2.953 -18.847 -17.988 1.00 78.12 182 SER A C 1
ATOM 1453 O O . SER A 1 182 ? 1.982 -18.187 -17.615 1.00 78.12 182 SER A O 1
ATOM 1455 N N . ALA A 1 183 ? 2.936 -19.480 -19.163 1.00 75.88 183 ALA A N 1
ATOM 1456 C CA . ALA A 1 183 ? 1.750 -19.462 -20.019 1.00 75.88 183 ALA A CA 1
ATOM 1457 C C . ALA A 1 183 ? 0.517 -20.085 -19.332 1.00 75.88 183 ALA A C 1
ATOM 1459 O O . ALA A 1 183 ? -0.603 -19.742 -19.698 1.00 75.88 183 ALA A O 1
ATOM 1460 N N . SER A 1 184 ? 0.714 -20.974 -18.348 1.00 77.69 184 SER A N 1
ATOM 1461 C CA . SER A 1 184 ? -0.371 -21.564 -17.559 1.00 77.69 184 SER A CA 1
ATOM 1462 C C . SER A 1 184 ? -1.041 -20.551 -16.630 1.00 77.69 184 SER A C 1
ATOM 1464 O O . SER A 1 184 ? -2.257 -20.547 -16.580 1.00 77.69 184 SER A O 1
ATOM 1466 N N . PHE A 1 185 ? -0.310 -19.609 -16.022 1.00 78.56 185 PHE A N 1
ATOM 1467 C CA . PHE A 1 185 ? -0.891 -18.561 -15.162 1.00 78.56 185 PHE A CA 1
ATOM 1468 C C . PHE A 1 185 ? -1.968 -17.716 -15.874 1.00 78.56 185 PHE A C 1
ATOM 1470 O O . PHE A 1 185 ? -2.963 -17.298 -15.286 1.00 78.56 185 PHE A O 1
ATOM 1477 N N . TRP A 1 186 ? -1.791 -17.470 -17.176 1.00 73.44 186 TRP A N 1
ATOM 1478 C CA . TRP A 1 186 ? -2.754 -16.718 -17.997 1.00 73.44 186 TRP A CA 1
ATOM 1479 C C . TRP A 1 186 ? -3.916 -17.575 -18.529 1.00 73.44 186 TRP A C 1
ATOM 1481 O O . TRP A 1 186 ? -4.901 -17.022 -19.038 1.00 73.44 186 TRP A O 1
ATOM 1491 N N . LY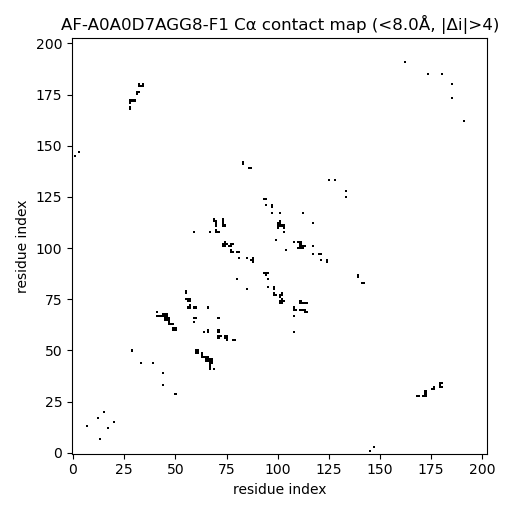S A 1 187 ? -3.765 -18.903 -18.444 1.00 70.94 187 LYS A N 1
ATOM 1492 C CA . LYS A 1 187 ? -4.737 -19.932 -18.840 1.00 70.94 187 LYS A CA 1
ATOM 1493 C C . LYS A 1 187 ? -5.509 -20.510 -17.651 1.00 70.94 187 LYS A C 1
ATOM 1495 O O . LYS A 1 187 ? -6.570 -21.077 -17.877 1.00 70.94 187 LYS A O 1
ATOM 1500 N N . ASP A 1 188 ? -4.994 -20.387 -16.426 1.00 63.69 188 ASP A N 1
ATOM 1501 C CA . ASP A 1 188 ? -5.731 -20.702 -15.203 1.00 63.69 188 ASP A CA 1
ATOM 1502 C C . ASP A 1 188 ? -7.030 -19.906 -15.216 1.00 63.69 188 ASP A C 1
ATOM 1504 O O . ASP A 1 188 ? -7.040 -18.779 -15.715 1.00 63.69 188 ASP A O 1
ATOM 1508 N N . LYS A 1 189 ? -8.123 -20.496 -14.713 1.00 58.72 189 LYS A N 1
ATOM 1509 C CA . LYS A 1 189 ? -9.460 -19.894 -14.741 1.00 58.72 189 LYS A CA 1
ATOM 1510 C C . LYS A 1 189 ? -9.451 -18.541 -14.019 1.00 58.72 189 LYS A C 1
ATOM 1512 O O . LYS A 1 189 ? -9.782 -18.431 -12.840 1.00 58.72 189 LYS A O 1
ATOM 1517 N N . TRP A 1 190 ? -9.118 -17.477 -14.751 1.00 59.34 190 TRP A N 1
ATOM 1518 C CA . TRP A 1 190 ? -9.635 -16.148 -14.465 1.00 59.34 190 TRP A CA 1
ATOM 1519 C C . TRP A 1 190 ? -11.159 -16.316 -14.394 1.00 59.34 190 TRP A C 1
ATOM 1521 O O . TRP A 1 190 ? -11.653 -17.137 -15.161 1.00 59.34 190 TRP A O 1
ATOM 1531 N N . PRO A 1 191 ? -11.892 -15.631 -13.496 1.00 56.28 191 PRO A N 1
ATOM 1532 C CA . PRO A 1 191 ? -13.260 -15.999 -13.080 1.00 56.28 191 PRO A CA 1
ATOM 1533 C C . PRO A 1 191 ? -14.382 -16.111 -14.144 1.00 56.28 191 PRO A C 1
ATOM 1535 O O . PRO A 1 191 ? -15.536 -15.906 -13.790 1.00 56.28 191 PRO A O 1
ATOM 1538 N N . LEU A 1 192 ? -14.097 -16.332 -15.431 1.00 54.75 192 LEU A N 1
ATOM 1539 C CA . LEU A 1 192 ? -15.003 -16.189 -16.566 1.00 54.75 192 LEU A CA 1
ATOM 1540 C C . LEU A 1 192 ? -14.797 -17.192 -17.707 1.00 54.75 192 LEU A C 1
ATOM 1542 O O . LEU A 1 192 ? -15.340 -16.957 -18.776 1.00 54.75 192 LEU A O 1
ATOM 1546 N N . ASP A 1 193 ? -14.097 -18.307 -17.497 1.00 46.94 193 ASP A N 1
ATOM 1547 C CA . ASP A 1 193 ? -14.121 -19.422 -18.467 1.00 46.94 193 ASP A CA 1
ATOM 1548 C C . ASP A 1 193 ? -15.264 -20.415 -18.174 1.00 46.94 193 ASP A C 1
ATOM 1550 O O . ASP A 1 193 ? -15.117 -21.620 -18.369 1.00 46.94 193 ASP A O 1
ATOM 1554 N N . ASP A 1 194 ? -16.407 -19.925 -17.688 1.00 49.38 194 ASP A N 1
ATOM 1555 C CA . ASP A 1 194 ? -17.633 -20.725 -17.629 1.00 49.38 194 ASP A CA 1
ATOM 1556 C C . ASP A 1 194 ? -18.536 -20.355 -18.817 1.00 49.38 194 ASP A C 1
ATOM 1558 O O . ASP A 1 194 ? -19.649 -19.864 -18.659 1.00 49.38 194 ASP A O 1
ATOM 1562 N N . ASP A 1 195 ? -18.035 -20.646 -20.021 1.00 46.41 195 ASP A N 1
ATOM 1563 C CA . ASP A 1 195 ? -18.866 -21.037 -21.168 1.00 46.41 195 ASP A CA 1
ATOM 1564 C C . ASP A 1 195 ? -19.190 -22.540 -21.048 1.00 46.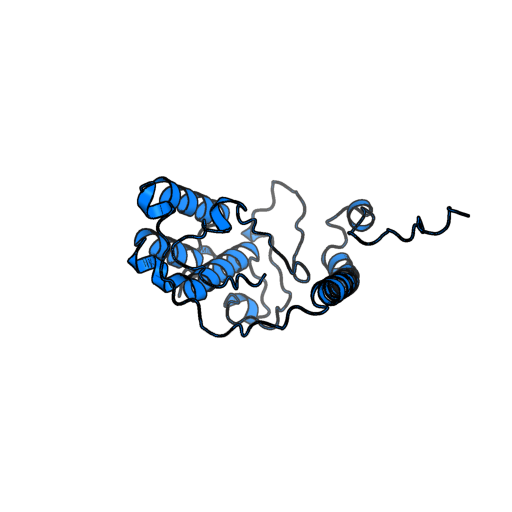41 195 ASP A C 1
ATOM 1566 O O . ASP A 1 195 ? -18.870 -23.357 -21.912 1.00 46.41 195 ASP A O 1
ATOM 1570 N N . ALA A 1 196 ? -19.794 -22.929 -19.925 1.00 41.31 196 ALA A N 1
ATOM 1571 C CA . ALA A 1 196 ? -20.429 -24.229 -19.777 1.00 41.31 196 ALA A CA 1
ATOM 1572 C C . ALA A 1 196 ? -21.871 -23.995 -19.335 1.00 41.31 196 ALA A C 1
ATOM 1574 O O . ALA A 1 196 ? -22.184 -23.845 -18.154 1.00 41.31 196 ALA A O 1
ATOM 1575 N N . ASP A 1 197 ? -22.735 -23.919 -20.343 1.00 43.00 197 ASP A N 1
ATOM 1576 C CA . ASP A 1 197 ? -24.172 -24.117 -20.247 1.00 43.00 197 ASP A CA 1
ATOM 1577 C C . ASP A 1 197 ? -24.507 -25.333 -19.357 1.00 43.00 197 ASP A C 1
ATOM 1579 O O . ASP A 1 197 ? -24.571 -26.466 -19.823 1.00 43.00 197 ASP A O 1
ATOM 1583 N N . GLU A 1 198 ? -24.783 -25.110 -18.072 1.00 42.34 198 GLU A N 1
ATOM 1584 C CA . GLU A 1 198 ? -25.486 -26.072 -17.204 1.00 42.34 198 GLU A CA 1
ATOM 1585 C C . GLU A 1 198 ? -26.916 -25.593 -16.884 1.00 42.34 198 GLU A C 1
ATOM 1587 O O . GLU A 1 198 ? -27.473 -25.848 -15.817 1.00 42.34 198 GLU A O 1
ATOM 1592 N N . ARG A 1 199 ? -27.559 -24.884 -17.824 1.00 38.56 199 ARG A N 1
ATOM 1593 C CA . ARG A 1 199 ? -29.002 -24.563 -17.763 1.00 38.56 199 ARG A CA 1
ATOM 1594 C C . ARG A 1 199 ? -29.812 -25.078 -18.953 1.00 38.56 199 ARG A C 1
ATOM 1596 O O . ARG A 1 199 ? -30.896 -24.570 -19.226 1.00 38.56 199 ARG A O 1
ATOM 1603 N N . THR A 1 200 ? -29.338 -26.126 -19.619 1.00 42.09 200 THR A N 1
ATOM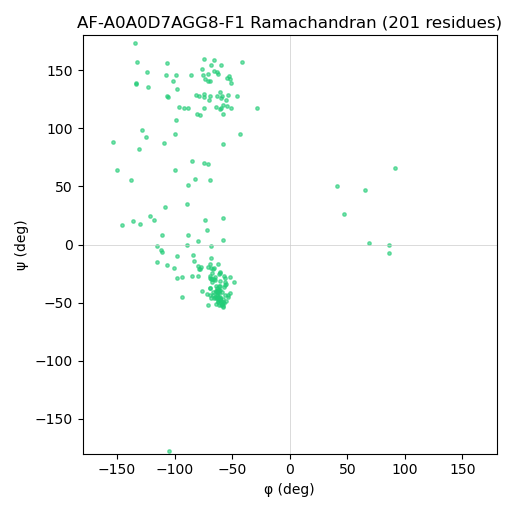 1604 C CA . THR A 1 200 ? -30.067 -26.826 -20.690 1.00 42.09 200 THR A CA 1
ATOM 1605 C C . THR A 1 200 ? -29.922 -28.344 -20.559 1.00 42.09 200 THR A C 1
ATOM 1607 O O . THR A 1 200 ? -29.528 -29.035 -21.488 1.00 42.09 200 THR A O 1
ATOM 1610 N N . ALA A 1 201 ? -30.275 -28.895 -19.397 1.00 40.19 201 ALA A N 1
ATOM 1611 C CA . ALA A 1 201 ? -30.528 -30.332 -19.259 1.00 40.19 201 ALA A CA 1
ATOM 1612 C C . ALA A 1 201 ? -31.561 -30.603 -18.157 1.00 40.19 201 ALA A C 1
ATOM 1614 O O . ALA A 1 201 ? -31.268 -31.187 -17.117 1.00 40.19 201 ALA A O 1
ATOM 1615 N N . SER A 1 202 ? -32.790 -30.130 -18.357 1.00 43.66 202 SER A N 1
ATOM 1616 C CA . SER A 1 202 ? -33.973 -30.632 -17.649 1.00 43.66 202 SER A CA 1
ATOM 1617 C C . SER A 1 202 ? -35.201 -30.397 -18.527 1.00 43.66 202 SER A C 1
ATOM 1619 O O . SER A 1 202 ? -35.816 -29.338 -18.457 1.00 43.66 202 SER A O 1
ATOM 1621 N N . ASN A 1 203 ? -35.502 -31.363 -19.391 1.00 37.56 203 ASN A N 1
ATOM 1622 C CA . ASN A 1 203 ? -36.836 -31.617 -19.934 1.00 37.56 203 ASN A CA 1
ATOM 1623 C C . ASN A 1 203 ? -36.958 -33.115 -20.198 1.00 37.56 203 ASN A C 1
ATOM 1625 O O . ASN A 1 203 ? -36.040 -33.651 -20.858 1.00 37.56 203 ASN A O 1
#

Secondary structure (DSSP, 8-state):
---------TTSPPHHHHS--------GGG-------TTS-GGG--B-PPPP--TT--GGGGTTS-B-HHHHHHHHHHHHHHHHHGGGGGT-TTHHHHHHHHH-TTS-GGGSPPHHHHHHHHHHHHHHS-HHHHHSPP-----S--PPPPSSSHHHHHHHHHHHHHHHHHHHHHHHTTTTS-TTTTTS--TT------SS---

Foldseek 3Di:
DDPDDDPDPPPDDDVCVVPPDDDDDDDCLVPEFDAPPPPDPLQNVWDQDQDDDDPQFAPVSVVSDTDRVQLRVLSSVLSVCCVFPVVCCVVQVQLNVLSCLSNVVPDDSVSHDGPVVSVVSVVVSLVPDDPCSNPPDDPDPGPPPDDDDDPPPPVVVVVVVVVVSCVVSLVSRCVNHPPRDDPVVSVPDPPPPPPDPPPPPDD